Protein AF-A0A834T873-F1 (afdb_monomer)

Secondary structure (DSSP, 8-state):
-EESS-TTS---TTHHHHHHHHHHTT---EEEETTTTT--S--S-SEEEE-HHHHT-----SSPPP--PEEE-TTTGGGS-----TTS-BS---TTS---S-EEEE-HHHHHHH---HHHHHHHHHHTT----EES-SSTTEEEE---TTS-HHHHHHHHHHHHHHHHHHHHHHTTSS-SSSSHHHH----HHHHTSS---SSS-HHHHH-SSGGGGT--PPPSS----HHHHHHT---S--HHHHHHHHHHTT-

Sequence (255 aa):
MVTYPSTHGVYEEGVDEICKIIHENGGQVYMDGANMNAHVGWIGADVCHLNLHKTFCIPHGGGDPGMGPIGVKKHLAPFLPSQPVKHYPILFRGVNGTVAHEFIVDLRGFKNTAGIEPEDVAKRLMDYGFHGPTMSWPVPGTLMIEPTESETKAELDRFCDALISIREEIAEIESGKADIHNNVLKGAPHPPSVLMGDAWTKPYSREYAAFPASWLRTAKFWLSTGRVDNVYGDRNLSTLLPTSQVVEELAAATA

Structure (mmCIF, N/CA/C/O backbone):
data_AF-A0A834T873-F1
#
_entry.id   AF-A0A834T873-F1
#
loop_
_atom_site.group_PDB
_atom_site.id
_atom_site.type_symbol
_atom_site.label_atom_id
_atom_site.label_alt_id
_atom_site.label_comp_id
_atom_site.label_asym_id
_atom_site.label_entity_id
_atom_site.label_seq_id
_atom_site.pdbx_PDB_ins_code
_atom_site.Cartn_x
_atom_site.Cartn_y
_atom_site.Cartn_z
_atom_site.occupancy
_atom_site.B_iso_or_equiv
_atom_site.auth_seq_id
_atom_site.auth_comp_id
_atom_site.auth_asym_id
_atom_site.auth_atom_id
_atom_site.pdbx_PDB_model_num
ATOM 1 N N . MET A 1 1 ? -22.620 14.462 14.272 1.00 86.06 1 MET A N 1
ATOM 2 C CA . MET A 1 1 ? -21.159 14.488 14.493 1.00 86.06 1 MET A CA 1
ATOM 3 C C . MET A 1 1 ? -20.853 15.653 15.410 1.00 86.06 1 MET A C 1
ATOM 5 O O . MET A 1 1 ? -21.514 16.676 15.277 1.00 86.06 1 MET A O 1
ATOM 9 N N . VAL A 1 2 ? -19.909 15.493 16.331 1.00 88.94 2 VAL A N 1
ATOM 10 C CA . VAL A 1 2 ? -19.462 16.542 17.258 1.00 88.94 2 VAL A CA 1
ATOM 11 C C . VAL A 1 2 ? -17.938 16.522 17.342 1.00 88.94 2 VAL A 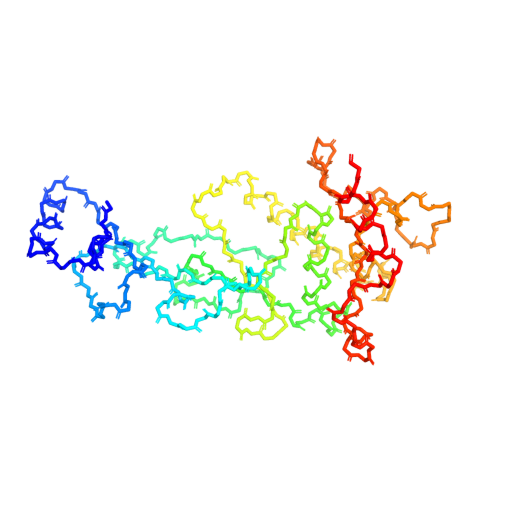C 1
ATOM 13 O O . VAL A 1 2 ? -17.341 15.456 17.246 1.00 88.94 2 VAL A O 1
ATOM 16 N N . THR A 1 3 ? -17.310 17.675 17.535 1.00 79.75 3 THR A N 1
ATOM 17 C CA . THR A 1 3 ? -15.892 17.779 17.909 1.00 79.75 3 THR A CA 1
ATOM 18 C C . THR A 1 3 ? -15.850 18.264 19.351 1.00 79.75 3 THR A C 1
ATOM 20 O O . THR A 1 3 ? -16.535 19.237 19.672 1.00 79.75 3 THR A O 1
ATOM 23 N N . TYR A 1 4 ? -15.102 17.588 20.225 1.00 78.38 4 TYR A N 1
ATOM 24 C CA . TYR A 1 4 ? -15.037 17.957 21.639 1.00 78.38 4 TYR A CA 1
ATOM 25 C C . TYR A 1 4 ? -13.602 17.900 22.195 1.00 78.38 4 TYR A C 1
ATOM 27 O O . TYR A 1 4 ? -12.953 16.862 22.058 1.00 78.38 4 TYR A O 1
ATOM 35 N N . PRO A 1 5 ? -13.101 18.977 22.839 1.00 73.38 5 PRO A N 1
ATOM 36 C CA . PRO A 1 5 ? -13.684 20.325 22.871 1.00 73.38 5 PRO A CA 1
ATOM 37 C C . PRO A 1 5 ? -13.920 20.875 21.458 1.00 73.38 5 PRO A C 1
ATOM 39 O O . PRO A 1 5 ? -13.338 20.380 20.486 1.00 73.38 5 PRO A O 1
ATOM 42 N N . SER A 1 6 ? -14.819 21.855 21.341 1.00 70.62 6 SER A N 1
ATOM 43 C CA . SER A 1 6 ? -15.272 22.353 20.042 1.00 70.62 6 SER A CA 1
ATOM 44 C C . SER A 1 6 ? -14.116 22.930 19.229 1.00 70.62 6 SER A C 1
ATOM 46 O O . SER A 1 6 ? -13.031 23.214 19.740 1.00 70.62 6 SER A O 1
ATOM 48 N N . THR A 1 7 ? -14.331 23.137 17.934 1.00 59.19 7 THR A N 1
ATOM 49 C CA . THR A 1 7 ? -13.328 23.755 17.054 1.00 59.19 7 THR A CA 1
ATOM 50 C C . THR A 1 7 ? -12.977 25.192 17.464 1.00 59.19 7 THR A C 1
ATOM 52 O O . THR A 1 7 ? -11.947 25.704 17.036 1.00 59.19 7 THR A O 1
ATOM 55 N N . H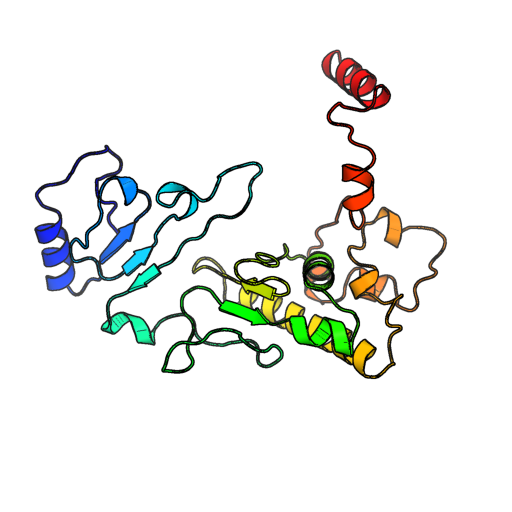IS A 1 8 ? -13.782 25.827 18.327 1.00 55.59 8 HIS A N 1
ATOM 56 C CA . HIS A 1 8 ? -13.469 27.107 18.972 1.00 55.59 8 HIS A CA 1
ATOM 57 C C . HIS A 1 8 ? -12.483 26.980 20.150 1.00 55.59 8 HIS A C 1
ATOM 59 O O . HIS A 1 8 ? -12.090 27.992 20.723 1.00 55.59 8 HIS A O 1
ATOM 65 N N . GLY A 1 9 ? -12.089 25.759 20.529 1.00 48.34 9 GLY A N 1
ATOM 66 C CA . GLY A 1 9 ? -11.209 25.498 21.668 1.00 48.34 9 GLY A CA 1
ATOM 67 C C . GLY A 1 9 ? -11.910 25.594 23.025 1.00 48.34 9 GLY A C 1
ATOM 68 O O . GLY A 1 9 ? -11.246 25.854 24.027 1.00 48.34 9 GLY A O 1
ATOM 69 N N . VAL A 1 10 ? -13.235 25.406 23.070 1.00 54.78 10 VAL A N 1
ATOM 70 C CA . VAL A 1 10 ? -14.055 25.553 24.285 1.00 54.78 10 VAL A CA 1
ATOM 71 C C . VAL A 1 10 ? -14.712 24.220 24.658 1.00 54.78 10 VAL A C 1
ATOM 73 O O . VAL A 1 10 ? -15.126 23.447 23.791 1.00 54.78 10 VAL A O 1
ATOM 76 N N . TYR A 1 11 ? -14.808 23.943 25.960 1.00 72.69 11 TYR A N 1
ATOM 77 C CA . TYR A 1 11 ? -15.614 22.844 26.488 1.00 72.69 11 TYR A CA 1
ATOM 78 C C . TYR A 1 11 ? -17.080 23.261 26.534 1.00 72.69 11 TYR A C 1
ATOM 80 O O . TYR A 1 11 ? -17.476 24.056 27.380 1.00 72.69 11 TYR A O 1
ATOM 88 N N . GLU A 1 12 ? -17.886 22.718 25.628 1.00 76.69 12 GLU A N 1
ATOM 89 C CA . GLU A 1 12 ? -19.336 22.913 25.656 1.00 76.69 12 GLU A CA 1
ATOM 90 C C . GLU A 1 12 ? -19.931 22.183 26.878 1.00 76.69 12 GLU A C 1
ATOM 92 O O . GLU A 1 12 ? -19.787 20.964 27.005 1.00 76.69 12 GLU A O 1
ATOM 97 N N . GLU A 1 13 ? -20.601 22.907 27.779 1.00 76.44 13 GLU A N 1
ATOM 98 C CA . GLU A 1 13 ? -21.164 22.342 29.022 1.00 76.44 13 GLU A CA 1
ATOM 99 C C . GLU A 1 13 ? -22.327 21.361 28.764 1.00 76.44 13 GLU A C 1
ATOM 101 O O . GLU A 1 13 ? -22.582 20.471 29.569 1.00 76.44 13 GLU A O 1
ATOM 106 N N . GLY A 1 14 ? -23.009 21.484 27.619 1.00 84.69 14 GLY A N 1
ATOM 107 C CA . GLY A 1 14 ? -24.184 20.680 27.257 1.00 84.69 14 GLY A CA 1
ATOM 108 C C . GLY A 1 14 ? -23.897 19.432 26.416 1.00 84.69 14 GLY A C 1
ATOM 109 O O . GLY A 1 14 ? -24.828 18.861 25.849 1.00 84.69 14 GLY A O 1
ATOM 110 N N . VAL A 1 15 ? -22.636 19.009 26.265 1.00 85.25 15 VAL A N 1
ATOM 111 C CA . VAL A 1 15 ? -22.288 17.940 25.310 1.00 85.25 15 VAL A CA 1
ATOM 112 C C . VAL A 1 15 ? -22.944 16.591 25.637 1.00 85.25 15 VAL A C 1
ATOM 114 O O . VAL A 1 15 ? -23.393 15.891 24.729 1.00 85.25 15 VAL A O 1
ATOM 117 N N . ASP A 1 16 ? -23.098 16.262 26.921 1.00 86.81 16 ASP A N 1
ATOM 118 C CA . ASP A 1 16 ? -23.775 15.036 27.357 1.00 86.81 16 ASP A CA 1
ATOM 119 C C . ASP A 1 16 ? -25.282 15.075 27.058 1.00 86.81 16 ASP A C 1
ATOM 121 O O . ASP A 1 16 ? -25.871 14.066 26.662 1.00 86.81 16 ASP A O 1
ATOM 125 N N . GLU A 1 17 ? -25.910 16.248 27.199 1.00 92.12 17 GLU A N 1
ATOM 126 C CA . GLU A 1 17 ? -27.319 16.458 26.854 1.00 92.12 17 GLU A CA 1
ATOM 127 C C . GLU A 1 17 ? -27.533 16.343 25.342 1.00 92.12 17 GLU A C 1
ATOM 129 O O . GLU A 1 17 ? -28.477 15.685 24.907 1.00 92.12 17 GLU A O 1
ATOM 134 N N . ILE A 1 18 ? -26.612 16.879 24.535 1.00 90.75 18 ILE A N 1
ATOM 135 C CA . ILE A 1 18 ? -26.620 16.708 23.076 1.00 90.75 18 ILE A CA 1
ATOM 136 C C . ILE A 1 18 ? -26.547 15.221 22.718 1.00 90.75 18 ILE A C 1
ATOM 138 O O . ILE A 1 18 ? -27.373 14.739 21.941 1.00 90.75 18 ILE A O 1
ATOM 142 N N . CYS A 1 19 ? -25.603 14.473 23.300 1.00 92.56 19 CYS A N 1
ATOM 143 C CA . CYS A 1 19 ? -25.487 13.032 23.071 1.00 92.56 19 CYS A CA 1
ATOM 144 C C . CYS A 1 19 ? -26.787 12.300 23.430 1.00 92.56 19 CYS A C 1
ATOM 146 O O . CYS A 1 19 ? -27.294 11.506 22.635 1.00 92.56 19 CYS A O 1
ATOM 148 N N . LYS A 1 20 ? -27.365 12.627 24.590 1.00 93.31 20 LYS A N 1
ATOM 149 C CA . LYS A 1 20 ? -28.618 12.044 25.072 1.00 93.31 20 LYS A CA 1
ATOM 150 C C . LYS A 1 20 ? -29.798 12.340 24.142 1.00 93.31 20 LYS A C 1
ATOM 152 O O . LYS A 1 20 ? -30.504 11.405 23.778 1.00 93.31 20 LYS A O 1
ATOM 157 N N . ILE A 1 21 ? -29.989 13.590 23.716 1.00 95.62 21 ILE A N 1
ATOM 158 C CA . ILE A 1 21 ? -31.064 13.982 22.786 1.00 95.62 21 ILE A CA 1
ATOM 159 C C . ILE A 1 21 ? -30.953 13.188 21.481 1.00 95.62 21 ILE A C 1
ATOM 161 O O . ILE A 1 21 ? -31.956 12.690 20.967 1.00 95.62 21 ILE A O 1
ATOM 165 N N . ILE A 1 22 ? -29.738 13.032 20.948 1.00 93.50 22 ILE A N 1
ATOM 166 C CA . ILE A 1 22 ? -29.509 12.251 19.728 1.00 93.50 22 ILE A CA 1
ATOM 167 C C . ILE A 1 22 ? -29.893 10.782 19.940 1.00 93.50 22 ILE A C 1
ATOM 169 O O . ILE A 1 22 ? -30.593 10.214 19.101 1.00 93.50 22 ILE A O 1
ATOM 173 N N . HIS A 1 23 ? -29.497 10.176 21.062 1.00 94.19 23 HIS A N 1
ATOM 174 C CA . HIS A 1 23 ? -29.853 8.791 21.388 1.00 94.19 23 HIS A CA 1
ATOM 175 C C . HIS A 1 23 ? -31.357 8.592 21.600 1.00 94.19 23 HIS A C 1
ATOM 177 O O . HIS A 1 23 ? -31.910 7.613 21.102 1.00 94.19 23 HIS A O 1
ATOM 183 N N . GLU A 1 24 ? -32.036 9.520 22.279 1.00 94.56 24 GLU A N 1
ATOM 184 C CA . GLU A 1 24 ? -33.492 9.481 22.504 1.00 94.56 24 GLU A CA 1
ATOM 185 C C . GLU A 1 24 ? -34.292 9.548 21.196 1.00 94.56 24 GLU A C 1
ATOM 187 O O . GLU A 1 24 ? -35.393 9.008 21.112 1.00 94.56 24 GLU A O 1
ATOM 192 N N . ASN A 1 25 ? -33.710 10.139 20.152 1.00 94.44 25 ASN A N 1
ATOM 193 C CA . ASN A 1 25 ? -34.285 10.200 18.809 1.00 94.44 25 ASN A CA 1
ATOM 194 C C . ASN A 1 25 ? -33.758 9.090 17.875 1.00 94.44 25 ASN A C 1
ATOM 196 O O . ASN A 1 25 ? -33.929 9.166 16.659 1.00 94.44 25 ASN A O 1
ATOM 200 N N . GLY A 1 26 ? -33.119 8.050 18.425 1.00 89.00 26 GLY A N 1
ATOM 201 C CA . GLY A 1 26 ? -32.651 6.876 17.680 1.00 89.00 26 GLY A CA 1
ATOM 202 C C . GLY A 1 26 ? -31.372 7.092 16.863 1.00 89.00 26 GLY A C 1
ATOM 203 O O . GLY A 1 26 ? -31.011 6.236 16.055 1.00 89.00 26 GLY A O 1
ATOM 204 N N . GLY A 1 27 ? -30.683 8.218 17.052 1.00 88.88 27 GLY A N 1
ATOM 205 C CA . GLY A 1 27 ? -29.422 8.526 16.388 1.00 88.88 27 GLY A CA 1
ATOM 206 C C . GLY A 1 27 ? -28.205 7.858 17.035 1.00 88.88 27 GLY A C 1
ATOM 207 O O . GLY A 1 27 ? -28.269 7.270 18.114 1.00 88.88 27 GLY A O 1
ATOM 208 N N . GLN A 1 28 ? -27.065 7.969 16.355 1.00 88.38 28 GLN A N 1
ATOM 209 C CA . GLN A 1 28 ? -25.741 7.602 16.862 1.00 88.38 28 GLN A CA 1
ATOM 210 C C . GLN A 1 28 ? -24.846 8.839 16.878 1.00 88.38 28 GLN A C 1
ATOM 212 O O . GLN A 1 28 ? -24.981 9.731 16.036 1.00 88.38 28 GLN A O 1
ATOM 217 N N . VAL A 1 29 ? -23.912 8.887 17.819 1.00 91.25 29 VAL A N 1
ATOM 218 C CA . VAL A 1 29 ? -23.015 10.025 18.004 1.00 91.25 29 VAL A CA 1
ATOM 219 C C . VAL A 1 29 ? -21.610 9.655 17.548 1.00 91.25 29 VAL A C 1
ATOM 221 O O . VAL A 1 29 ? -20.932 8.837 18.164 1.00 91.25 29 VAL A O 1
ATOM 224 N N . TYR A 1 30 ? -21.156 10.304 16.481 1.00 87.75 30 TYR A N 1
ATOM 225 C CA . TYR A 1 30 ? -19.756 10.286 16.067 1.00 87.75 30 TYR A CA 1
ATOM 226 C C . TYR A 1 30 ? -19.022 11.489 16.662 1.00 87.75 30 TYR A C 1
ATOM 228 O O . TYR A 1 30 ? -19.471 12.625 16.465 1.00 87.75 30 TYR A O 1
ATOM 236 N N . MET A 1 31 ? -17.899 11.233 17.334 1.00 88.50 31 MET A N 1
ATOM 237 C CA . MET A 1 31 ? -16.976 12.248 17.834 1.00 88.50 31 MET A CA 1
ATOM 238 C C . MET A 1 31 ? -15.722 12.334 16.958 1.00 88.50 31 MET A C 1
ATOM 240 O O . MET A 1 31 ? -15.052 11.340 16.694 1.00 88.50 31 MET A O 1
ATOM 244 N N . ASP A 1 32 ? -15.389 13.542 16.530 1.00 85.69 32 ASP A N 1
ATOM 245 C CA . ASP A 1 32 ? -14.081 13.862 15.975 1.00 85.69 32 ASP A CA 1
ATOM 246 C C . ASP A 1 32 ? -13.070 13.999 17.125 1.00 85.69 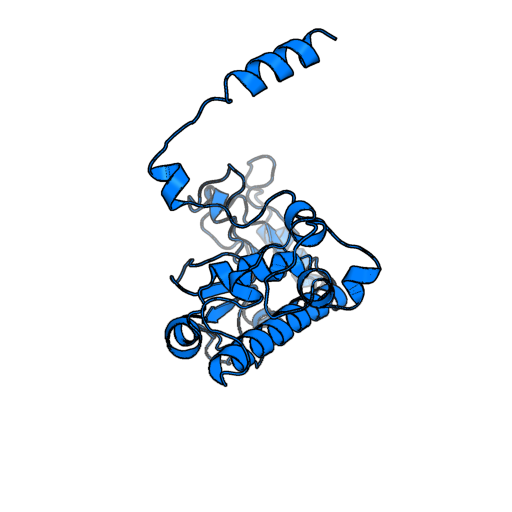32 ASP A C 1
ATOM 248 O O . ASP A 1 32 ? -13.174 14.914 17.948 1.00 85.69 32 ASP A O 1
ATOM 252 N N . GLY A 1 33 ? -12.113 13.070 17.196 1.00 83.50 33 GLY A N 1
ATOM 253 C CA . GLY A 1 33 ? -11.075 13.040 18.224 1.00 83.50 33 GLY A CA 1
ATOM 254 C C . GLY A 1 33 ? -9.776 13.743 17.831 1.00 83.50 33 GLY A C 1
ATOM 255 O O . GLY A 1 33 ? -8.740 13.507 18.460 1.00 83.50 33 GLY A O 1
ATOM 256 N N . ALA A 1 34 ? -9.787 14.633 16.836 1.00 79.31 34 ALA A N 1
ATOM 257 C CA . ALA A 1 34 ? -8.624 15.454 16.503 1.00 79.31 34 ALA A CA 1
ATOM 258 C C . ALA A 1 34 ? -8.157 16.340 17.673 1.00 79.31 34 ALA A C 1
ATOM 260 O O . ALA A 1 34 ? -6.961 16.612 17.787 1.00 79.31 34 ALA A O 1
ATOM 261 N N . ASN A 1 35 ? -9.079 16.729 18.564 1.00 76.31 35 ASN A N 1
ATOM 262 C CA . ASN A 1 35 ? -8.824 17.575 19.736 1.00 76.31 35 ASN A CA 1
ATOM 263 C C . ASN A 1 35 ? -8.554 16.788 21.033 1.00 76.31 35 ASN A C 1
ATOM 265 O O . ASN A 1 35 ? -8.521 17.372 22.117 1.00 76.31 35 ASN A O 1
ATOM 269 N N . MET A 1 36 ? -8.318 15.476 20.947 1.00 77.56 36 MET A N 1
ATOM 270 C CA . MET A 1 36 ? -8.126 14.609 22.121 1.00 77.56 36 MET A CA 1
ATOM 271 C C . MET A 1 36 ? -6.904 14.965 22.977 1.00 77.56 36 MET A C 1
ATOM 273 O O . MET A 1 36 ? -6.820 14.544 24.125 1.00 77.56 36 MET A O 1
ATOM 277 N N . ASN A 1 37 ? -5.982 15.797 22.486 1.00 66.25 37 ASN A N 1
ATOM 278 C CA . ASN A 1 37 ? -4.895 16.316 23.317 1.00 66.25 37 ASN A CA 1
ATOM 279 C C . ASN A 1 37 ? -5.391 17.215 24.460 1.00 66.25 37 ASN A C 1
ATOM 281 O O . ASN A 1 37 ? -4.737 17.328 25.492 1.00 66.25 37 ASN A O 1
ATOM 285 N N . ALA A 1 38 ? -6.552 17.849 24.288 1.00 61.53 38 ALA A N 1
ATOM 286 C CA . ALA A 1 38 ? -7.195 18.611 25.348 1.00 61.53 38 ALA A CA 1
ATOM 287 C C . ALA A 1 38 ? -8.046 17.715 26.266 1.00 61.53 38 ALA A C 1
ATOM 289 O O . ALA A 1 38 ? -8.263 18.064 27.419 1.00 61.53 38 ALA A O 1
ATOM 290 N N . HIS A 1 39 ? -8.499 16.550 25.798 1.00 65.00 39 HIS A N 1
ATOM 291 C CA . HIS A 1 39 ? -9.504 15.745 26.484 1.00 65.00 39 HIS A CA 1
ATOM 292 C C . HIS A 1 39 ? -9.170 14.250 26.434 1.00 65.00 39 HIS A C 1
ATOM 294 O O . HIS A 1 39 ? -9.276 13.613 25.392 1.00 65.00 39 HIS A O 1
ATOM 300 N N . VAL A 1 40 ? -8.826 13.664 27.583 1.00 55.59 40 VAL A N 1
ATOM 301 C CA . VAL A 1 40 ? -8.631 12.212 27.726 1.00 55.59 40 VAL A CA 1
ATOM 302 C C . VAL A 1 40 ? -9.848 11.638 28.454 1.00 55.59 40 VAL A C 1
ATOM 304 O O . VAL A 1 40 ? -9.843 11.480 29.672 1.00 55.59 40 VAL A O 1
ATOM 307 N N . GLY A 1 41 ? -10.931 11.391 27.715 1.00 57.69 41 GLY A N 1
ATOM 308 C CA . GLY A 1 41 ? -12.214 10.956 28.273 1.00 57.69 41 GLY A CA 1
ATOM 309 C C . GLY A 1 41 ? -13.266 10.679 27.197 1.00 57.69 41 GLY A C 1
ATOM 310 O O . GLY A 1 41 ? -13.076 11.023 26.034 1.00 57.69 41 GLY A O 1
ATOM 311 N N . TRP A 1 42 ? -14.359 10.008 27.571 1.00 65.06 42 TRP A N 1
ATOM 312 C CA . TRP A 1 42 ? -15.425 9.599 26.650 1.00 65.06 42 TRP A CA 1
ATOM 313 C C . TRP A 1 42 ? -16.743 10.300 27.013 1.00 65.06 42 TRP A C 1
ATOM 315 O O . TRP A 1 42 ? -17.327 10.003 28.051 1.00 65.06 42 TRP A O 1
ATOM 325 N N . ILE A 1 43 ? -17.231 11.194 26.150 1.00 73.50 43 ILE A N 1
ATOM 326 C CA . ILE A 1 43 ? -18.418 12.057 26.373 1.00 73.50 43 ILE A CA 1
ATOM 327 C C . ILE A 1 43 ? -19.734 11.443 25.860 1.00 73.50 43 ILE A C 1
ATOM 329 O O . ILE A 1 43 ? -20.549 12.082 25.201 1.00 73.50 43 ILE A O 1
ATOM 333 N N . GLY A 1 44 ? -19.907 10.133 26.037 1.00 78.62 44 GLY A N 1
ATOM 334 C CA . GLY A 1 44 ? -21.114 9.434 25.578 1.00 78.62 44 GLY A CA 1
ATOM 335 C C . GLY A 1 44 ? -21.187 9.118 24.074 1.00 78.62 44 GLY A C 1
ATOM 336 O O . GLY A 1 44 ? -22.123 8.424 23.676 1.00 78.62 44 GLY A O 1
ATOM 337 N N . ALA A 1 45 ? -20.192 9.506 23.265 1.00 85.88 45 ALA A N 1
ATOM 338 C CA . ALA A 1 45 ? -20.096 9.161 21.839 1.00 85.88 45 ALA A CA 1
ATOM 339 C C . ALA A 1 45 ? -20.184 7.641 21.576 1.00 85.88 45 ALA A C 1
ATOM 341 O O . ALA A 1 45 ? -19.846 6.829 22.434 1.00 85.88 45 ALA A O 1
ATOM 342 N N . ASP A 1 46 ? -20.634 7.221 20.399 1.00 86.25 46 ASP A N 1
ATOM 343 C CA . ASP A 1 46 ? -20.708 5.803 20.016 1.00 86.25 46 ASP A CA 1
ATOM 344 C C . ASP A 1 46 ? -19.500 5.361 19.191 1.00 86.25 46 ASP A C 1
ATOM 346 O O . ASP A 1 46 ? -19.096 4.201 19.265 1.00 86.25 46 ASP A O 1
ATOM 350 N N . VAL A 1 47 ? -18.899 6.293 18.453 1.00 85.44 47 VAL A N 1
ATOM 351 C CA . VAL A 1 47 ? -17.683 6.097 17.662 1.00 85.44 47 VAL A CA 1
ATOM 352 C C . VAL A 1 47 ? -16.820 7.356 17.713 1.00 85.44 47 VAL A C 1
ATOM 354 O O . VAL A 1 47 ? -17.347 8.467 17.681 1.00 85.44 47 VAL A O 1
ATOM 357 N N . CYS A 1 48 ? -15.503 7.191 17.805 1.00 86.94 48 CYS A N 1
ATOM 358 C CA . CYS A 1 48 ? -14.538 8.286 17.764 1.00 86.94 48 CYS A CA 1
ATOM 359 C C . CYS A 1 48 ? -13.287 7.863 17.006 1.00 86.94 48 CYS A C 1
ATOM 361 O O . CYS A 1 48 ? -12.706 6.844 17.370 1.00 86.94 48 CYS A O 1
ATOM 363 N N . HIS A 1 49 ? -12.844 8.647 16.022 1.00 82.62 49 HIS A N 1
ATOM 364 C CA . HIS A 1 49 ? -11.498 8.497 15.457 1.00 82.62 49 HIS A CA 1
ATOM 365 C C . HIS A 1 49 ? -10.481 9.299 16.278 1.00 82.62 49 HIS A C 1
ATOM 367 O O . HIS A 1 49 ? -10.846 10.302 16.884 1.00 82.62 49 HIS A O 1
ATOM 373 N N . LEU A 1 50 ? -9.217 8.883 16.306 1.00 79.88 50 LEU A N 1
ATOM 374 C CA . LEU A 1 50 ? -8.125 9.608 16.960 1.00 79.88 50 LEU A CA 1
ATOM 375 C C . LEU A 1 50 ? -7.074 10.004 15.928 1.00 79.88 50 LEU A C 1
ATOM 377 O O . LEU A 1 50 ? -6.645 9.163 15.151 1.00 79.88 50 LEU A O 1
ATOM 381 N N . ASN A 1 51 ? -6.565 11.234 15.965 1.00 75.38 51 ASN A N 1
ATOM 382 C CA . ASN A 1 51 ? -5.411 11.608 15.144 1.00 75.38 51 ASN A CA 1
ATOM 383 C C . ASN A 1 51 ? -4.123 11.337 15.917 1.00 75.38 51 ASN A C 1
ATOM 385 O O . ASN A 1 51 ? -3.676 12.189 16.693 1.00 75.38 51 ASN A O 1
ATOM 389 N N . LEU A 1 52 ? -3.485 10.187 15.691 1.00 68.88 52 LEU A N 1
ATOM 390 C CA . LEU A 1 52 ? -2.227 9.889 16.387 1.00 68.88 52 LEU A CA 1
ATOM 391 C C . LEU A 1 52 ? -1.091 10.825 15.965 1.00 68.88 52 LEU A C 1
ATOM 393 O O . LEU A 1 52 ? -0.229 11.149 16.772 1.00 68.88 52 LEU A O 1
ATOM 397 N N . HIS A 1 53 ? -1.138 11.333 14.736 1.00 64.62 53 HIS A N 1
ATOM 398 C CA . HIS A 1 53 ? -0.210 12.353 14.248 1.00 64.62 53 HIS A CA 1
ATOM 399 C C . HIS A 1 53 ? -0.418 13.728 14.865 1.00 64.62 53 HIS A C 1
ATOM 401 O O . HIS A 1 53 ? 0.501 14.527 14.868 1.00 64.62 53 HIS A O 1
ATOM 407 N N . LYS A 1 54 ? -1.564 13.991 15.497 1.00 62.34 54 LYS A N 1
ATOM 408 C CA . LYS A 1 54 ? -1.792 15.240 16.235 1.00 62.34 54 LYS A CA 1
ATOM 409 C C . LYS A 1 54 ? -1.573 15.043 17.727 1.00 62.34 54 LYS A C 1
ATOM 411 O O . LYS A 1 54 ? -0.639 15.583 18.307 1.00 62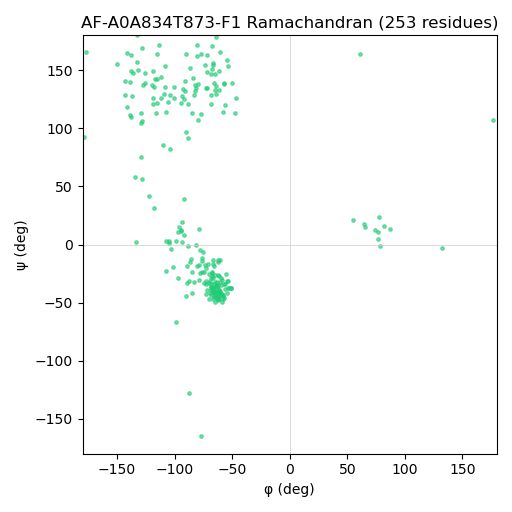.34 54 LYS A O 1
ATOM 416 N N . THR A 1 55 ? -2.441 14.245 18.338 1.00 66.44 55 THR A N 1
ATOM 417 C CA . THR A 1 55 ? -2.524 14.098 19.795 1.00 66.44 55 THR A CA 1
ATOM 418 C C . THR A 1 55 ? -1.434 13.186 20.349 1.00 66.44 55 THR A C 1
ATOM 420 O O . THR A 1 55 ? -0.976 13.377 21.468 1.00 66.44 55 THR A O 1
ATOM 423 N N . PHE A 1 56 ? -0.997 12.199 19.568 1.00 68.25 56 PHE A N 1
ATOM 424 C CA . PHE A 1 56 ? -0.127 11.125 20.051 1.00 68.25 56 PHE A CA 1
ATOM 425 C C . PHE A 1 56 ? 1.236 11.111 19.347 1.00 68.25 56 PHE A C 1
ATOM 427 O O . PHE A 1 56 ? 1.868 10.067 19.203 1.00 68.25 56 PHE A O 1
ATOM 434 N N . CYS A 1 57 ? 1.700 12.305 18.967 1.00 53.03 57 CYS A N 1
ATOM 435 C CA . CYS A 1 57 ? 3.088 12.606 18.618 1.00 53.03 57 CYS A CA 1
ATOM 436 C C . CYS A 1 57 ? 3.658 11.928 17.358 1.00 53.03 57 CYS A C 1
ATOM 438 O O . CYS A 1 57 ? 4.877 11.965 17.176 1.00 53.03 57 CYS A O 1
ATOM 440 N N . ILE A 1 58 ? 2.837 11.353 16.467 1.00 55.56 58 ILE A N 1
ATOM 441 C CA . ILE A 1 58 ? 3.343 10.947 15.141 1.00 55.56 58 ILE A CA 1
ATOM 442 C C . ILE A 1 58 ? 3.679 12.230 14.329 1.00 55.56 58 ILE A C 1
ATOM 444 O O . ILE A 1 58 ? 2.870 13.151 14.286 1.00 55.56 58 ILE A O 1
ATOM 448 N N . PRO A 1 59 ? 4.879 12.373 13.736 1.00 54.47 59 PRO A N 1
ATOM 449 C CA . PRO A 1 59 ? 5.285 13.593 13.019 1.00 54.47 59 PRO A CA 1
ATOM 450 C C . PRO A 1 59 ? 4.472 13.846 11.725 1.00 54.47 59 PRO A C 1
ATOM 452 O O . PRO A 1 59 ? 3.957 12.908 11.136 1.00 54.47 59 PRO A O 1
ATOM 455 N N . HIS A 1 60 ? 4.368 15.112 11.274 1.00 55.50 60 HIS A N 1
ATOM 456 C CA . HIS A 1 60 ? 3.329 15.570 10.319 1.00 55.50 60 HIS A CA 1
ATOM 457 C C . HIS A 1 60 ? 3.695 15.762 8.826 1.00 55.50 60 HIS A C 1
ATOM 459 O O . HIS A 1 60 ? 2.779 15.934 8.028 1.00 55.50 60 HIS A O 1
ATOM 465 N N . GLY A 1 61 ? 4.954 15.900 8.399 1.00 45.03 61 GLY A N 1
ATOM 466 C CA . GLY A 1 61 ? 5.178 16.614 7.127 1.00 45.03 61 GLY A CA 1
ATOM 467 C C . GLY A 1 61 ? 6.629 16.725 6.669 1.00 45.03 61 GLY A C 1
ATOM 468 O O . GLY A 1 61 ? 7.305 17.668 7.045 1.00 45.03 61 GLY A O 1
ATOM 469 N N . GLY A 1 62 ? 7.156 15.820 5.851 1.00 45.62 62 GLY A N 1
ATOM 470 C CA . GLY A 1 62 ? 7.027 15.966 4.392 1.00 45.62 62 GLY A CA 1
ATOM 471 C C . GLY A 1 62 ? 5.821 15.291 3.732 1.00 45.62 62 GLY A C 1
ATOM 472 O O . GLY A 1 62 ? 5.752 15.269 2.511 1.00 45.62 62 GLY A O 1
ATOM 473 N N . GLY A 1 63 ? 4.892 14.761 4.531 1.00 50.47 63 GLY A N 1
ATOM 474 C CA . GLY A 1 63 ? 3.593 14.199 4.136 1.00 50.47 63 GLY A CA 1
ATOM 475 C C . GLY A 1 63 ? 3.302 12.827 4.759 1.00 50.47 63 GLY A C 1
ATOM 476 O O . GLY A 1 63 ? 2.236 12.269 4.527 1.00 50.47 63 GLY A O 1
ATOM 477 N N . ASP A 1 64 ? 4.264 12.298 5.520 1.00 50.22 64 ASP A N 1
ATOM 478 C CA . ASP A 1 64 ? 4.322 10.941 6.082 1.00 50.22 64 ASP A CA 1
ATOM 479 C C . ASP A 1 64 ? 3.424 10.713 7.325 1.00 50.22 64 ASP A C 1
ATOM 481 O O . ASP A 1 64 ? 2.910 11.669 7.908 1.00 50.22 64 ASP A O 1
ATOM 485 N N . PRO A 1 65 ? 3.164 9.445 7.711 1.00 54.25 65 PRO A N 1
ATOM 486 C CA . PRO A 1 65 ? 1.810 8.897 7.733 1.00 54.25 65 PRO A CA 1
ATOM 487 C C . PRO A 1 65 ? 1.001 9.277 8.973 1.00 54.25 65 PRO A C 1
ATOM 489 O O . PRO A 1 65 ? 1.441 9.139 10.115 1.00 54.25 65 PRO A O 1
ATOM 492 N N . GLY A 1 66 ? -0.249 9.674 8.740 1.00 56.25 66 GLY A N 1
ATOM 493 C CA . GLY A 1 66 ? -1.244 9.816 9.791 1.00 56.25 66 GLY A CA 1
ATOM 494 C C . GLY A 1 66 ? -1.898 8.479 10.135 1.00 56.25 66 GLY A C 1
ATOM 495 O O . GLY A 1 66 ? -2.254 7.725 9.244 1.00 56.25 66 GLY A O 1
ATOM 496 N N . MET A 1 67 ? -2.089 8.212 11.428 1.00 55.56 67 MET A N 1
ATOM 497 C CA . MET A 1 67 ? -2.913 7.099 11.920 1.00 55.56 67 MET A CA 1
ATOM 498 C C . MET A 1 67 ? -4.211 7.628 12.535 1.00 55.56 67 MET A C 1
ATOM 500 O O . MET A 1 67 ? -4.161 8.606 13.297 1.00 55.56 67 MET A O 1
ATOM 504 N N . GLY A 1 68 ? -5.333 6.983 12.202 1.00 70.38 68 GLY A N 1
ATOM 505 C CA . GLY A 1 68 ? -6.698 7.434 12.487 1.00 70.38 68 GLY A CA 1
ATOM 506 C C . GLY A 1 68 ? -7.578 6.482 13.316 1.00 70.38 68 GLY A C 1
ATOM 507 O O . GLY A 1 68 ? -8.748 6.333 12.958 1.00 70.38 68 GLY A O 1
ATOM 508 N N . PRO A 1 69 ? -7.107 5.809 14.390 1.00 72.81 69 PRO A N 1
ATOM 509 C CA . PRO A 1 69 ? -7.849 4.698 14.956 1.00 72.81 69 PRO A CA 1
ATOM 510 C C . PRO A 1 69 ? -9.224 5.068 15.481 1.00 72.81 69 PRO A C 1
ATOM 512 O O . PRO A 1 69 ? -9.369 6.017 16.250 1.00 72.81 69 PRO A O 1
ATOM 515 N N . ILE A 1 70 ? -10.221 4.260 15.104 1.00 77.12 70 ILE A N 1
ATOM 516 C CA . ILE A 1 70 ? -11.585 4.385 15.612 1.00 77.12 70 ILE A CA 1
ATOM 517 C C . ILE A 1 70 ? -11.821 3.505 16.844 1.00 77.12 70 ILE A C 1
ATOM 519 O O . ILE A 1 70 ? -11.641 2.287 16.815 1.00 77.12 70 ILE A O 1
ATOM 523 N N . GLY A 1 71 ? -12.273 4.119 17.932 1.00 80.12 71 GLY A N 1
ATOM 524 C CA . GLY A 1 71 ? -12.919 3.428 19.041 1.00 80.12 71 GLY A CA 1
ATOM 525 C C . GLY A 1 71 ? -14.424 3.388 18.799 1.00 80.12 71 GLY A C 1
ATOM 526 O O . GLY A 1 71 ? -15.015 4.417 18.482 1.00 80.12 71 GLY A O 1
ATOM 527 N N . VAL A 1 72 ? -15.052 2.222 18.951 1.00 81.00 72 VAL A N 1
ATOM 528 C CA . VAL A 1 72 ? -16.507 2.054 18.811 1.00 81.00 72 VAL A CA 1
ATOM 529 C C . VAL A 1 72 ? -17.106 1.399 20.052 1.00 81.00 72 VAL A C 1
ATOM 531 O O . VAL A 1 72 ? -16.479 0.541 20.680 1.00 81.00 72 VAL A O 1
ATOM 534 N N . LYS A 1 73 ? -18.346 1.751 20.402 1.00 85.12 73 LYS A N 1
ATOM 535 C CA . LYS A 1 73 ? -19.120 1.017 21.411 1.00 85.12 73 LYS A CA 1
ATOM 536 C C . LYS A 1 73 ? -19.458 -0.392 20.921 1.00 85.12 73 LYS A C 1
ATOM 538 O O . LYS A 1 73 ? -19.549 -0.670 19.726 1.00 85.12 73 LYS A O 1
ATOM 543 N N . LYS A 1 74 ? -19.695 -1.295 21.879 1.00 84.94 74 LYS A N 1
ATOM 544 C CA . LYS A 1 74 ? -19.891 -2.736 21.647 1.00 84.94 74 LYS A CA 1
ATOM 545 C C . LYS A 1 74 ? -20.938 -3.063 20.576 1.00 84.94 74 LYS A C 1
ATOM 547 O O . LYS A 1 74 ? -20.749 -4.023 19.837 1.00 84.94 74 LYS A O 1
ATOM 552 N N . HIS A 1 75 ? -22.030 -2.305 20.492 1.00 83.00 75 HIS A N 1
ATOM 553 C CA . HIS A 1 75 ? -23.098 -2.562 19.521 1.00 83.00 75 HIS A CA 1
ATOM 554 C C . HIS A 1 75 ? -22.707 -2.212 18.082 1.00 83.00 75 HIS A C 1
ATOM 556 O O . HIS A 1 75 ? -23.309 -2.753 17.164 1.00 83.00 75 HIS A O 1
ATOM 562 N N . LEU A 1 76 ? -21.690 -1.368 17.880 1.00 79.62 76 LEU A N 1
ATOM 563 C CA . LEU A 1 76 ? -21.162 -1.020 16.558 1.00 79.62 76 LEU A CA 1
ATOM 564 C C . LEU A 1 76 ? -20.047 -1.967 16.089 1.00 79.62 76 LEU A C 1
ATOM 566 O O . LEU A 1 76 ? -19.775 -2.054 14.895 1.00 79.62 76 LEU A O 1
ATOM 570 N N . ALA A 1 77 ? -19.431 -2.717 17.007 1.00 72.81 77 ALA A N 1
ATOM 571 C CA . ALA A 1 77 ? -18.330 -3.629 16.700 1.00 72.81 77 ALA A CA 1
ATOM 572 C C . ALA A 1 77 ? -18.621 -4.659 15.579 1.00 72.81 77 ALA A C 1
ATOM 574 O O . ALA A 1 77 ? -17.713 -4.918 14.790 1.00 72.81 77 ALA A O 1
ATOM 575 N N . PRO A 1 78 ? -19.835 -5.239 15.442 1.00 79.38 78 PRO A N 1
ATOM 576 C CA . PRO A 1 78 ? -20.138 -6.179 14.355 1.00 79.38 78 PRO A CA 1
ATOM 577 C C . PRO A 1 78 ? -20.141 -5.562 12.950 1.00 79.38 78 PRO A C 1
ATOM 579 O O . PRO A 1 78 ? -20.094 -6.300 11.972 1.00 79.38 78 PRO A O 1
ATOM 582 N N . PHE A 1 79 ? -20.225 -4.234 12.849 1.00 65.69 79 PHE A N 1
ATOM 583 C CA . PHE A 1 79 ? -20.319 -3.500 11.583 1.00 65.69 79 PHE A CA 1
ATOM 584 C C . PHE A 1 79 ? -18.975 -2.930 11.126 1.00 65.69 79 PHE A C 1
ATOM 586 O O . PHE A 1 79 ? -18.914 -2.229 10.118 1.00 65.69 79 PHE A O 1
ATOM 593 N N . LEU A 1 80 ? -17.899 -3.216 11.865 1.00 64.06 80 LEU A N 1
ATOM 594 C CA . LEU A 1 80 ? -16.550 -2.855 11.453 1.00 64.06 80 LEU A CA 1
ATOM 595 C C . LEU A 1 80 ? -16.193 -3.552 10.126 1.00 64.06 80 LEU A C 1
ATOM 597 O O . LEU A 1 80 ? -16.682 -4.660 9.867 1.00 64.06 80 LEU A O 1
ATOM 601 N N . PRO A 1 81 ? -15.347 -2.929 9.285 1.00 57.03 81 PRO A N 1
ATOM 602 C CA . PRO A 1 81 ? -14.908 -3.513 8.024 1.00 57.03 81 PRO A CA 1
ATOM 603 C C . PRO A 1 81 ? -14.470 -4.976 8.182 1.00 57.03 81 PRO A C 1
ATOM 605 O O . PRO A 1 81 ? -13.626 -5.320 9.010 1.00 57.03 81 PRO A O 1
ATOM 608 N N . SER A 1 82 ? -15.058 -5.870 7.383 1.00 49.66 82 SER A N 1
ATOM 609 C CA . SER A 1 82 ? -14.699 -7.288 7.383 1.00 49.66 82 SER A CA 1
ATOM 610 C C . SER A 1 82 ? -14.617 -7.832 5.961 1.00 49.66 82 SER A C 1
ATOM 612 O O . SER A 1 82 ? -15.623 -7.969 5.283 1.00 49.66 82 SER A O 1
ATOM 614 N N . GLN A 1 83 ? -13.397 -8.136 5.517 1.00 48.53 83 GLN A N 1
ATOM 615 C CA . GLN A 1 83 ? -13.016 -9.244 4.629 1.00 48.53 83 GLN A CA 1
ATOM 616 C C . GLN A 1 83 ? -11.507 -9.111 4.357 1.00 48.53 83 GLN A C 1
ATOM 618 O O . GLN A 1 83 ? -11.096 -8.222 3.617 1.00 48.53 83 GLN A O 1
ATOM 623 N N . PRO A 1 84 ? -10.651 -9.968 4.930 1.00 51.81 84 PRO A N 1
ATOM 624 C CA . PRO A 1 84 ? -9.253 -9.995 4.546 1.00 51.81 84 PRO A CA 1
ATOM 625 C C . PRO A 1 84 ? -9.045 -10.762 3.237 1.00 51.81 84 PRO A C 1
ATOM 627 O O . PRO A 1 84 ? -9.593 -11.847 3.037 1.00 51.81 84 PRO A O 1
ATOM 630 N N . VAL A 1 85 ? -8.194 -10.212 2.375 1.00 54.88 85 VAL A N 1
ATOM 631 C CA . VAL A 1 85 ? -7.671 -10.851 1.164 1.00 54.88 85 VAL A CA 1
ATOM 632 C C . VAL A 1 85 ? -7.177 -12.269 1.506 1.00 54.88 85 VAL A C 1
ATOM 634 O O . VAL A 1 85 ? -6.197 -12.426 2.229 1.00 54.88 85 VAL A O 1
ATOM 637 N N . LYS A 1 86 ? -7.832 -13.325 0.992 1.00 67.31 86 LYS A N 1
ATOM 638 C CA . LYS A 1 86 ? -7.483 -14.743 1.282 1.00 67.31 86 LYS A CA 1
ATOM 639 C C . LYS A 1 86 ? -6.065 -15.143 0.850 1.00 67.31 86 LYS A C 1
ATOM 641 O O . LYS A 1 86 ? -5.579 -16.204 1.228 1.00 67.31 86 LYS A O 1
ATOM 646 N N . HIS A 1 87 ? -5.431 -14.306 0.042 1.00 84.56 87 HIS A N 1
ATOM 647 C CA . HIS A 1 87 ? -4.154 -14.548 -0.619 1.00 84.56 87 HIS A CA 1
ATOM 648 C C . HIS A 1 87 ? -2.945 -14.161 0.244 1.00 84.56 87 HIS A C 1
ATOM 650 O O . HIS A 1 87 ? -1.829 -14.604 -0.031 1.00 84.56 87 HIS A O 1
ATOM 656 N N . TYR A 1 88 ? -3.179 -13.385 1.307 1.00 88.38 88 TYR A N 1
ATOM 657 C CA . TYR A 1 88 ? -2.154 -12.903 2.221 1.00 88.38 88 TYR A CA 1
ATOM 658 C C . TYR A 1 88 ? -2.487 -13.263 3.674 1.00 88.38 88 TYR A C 1
ATOM 660 O O . TYR A 1 88 ? -3.642 -13.131 4.093 1.00 88.38 88 TYR A O 1
ATOM 668 N N . PRO A 1 89 ? -1.500 -13.684 4.484 1.00 90.44 89 PRO A N 1
ATOM 669 C CA . PRO A 1 89 ? -1.707 -13.823 5.917 1.00 90.44 89 PRO A CA 1
ATOM 670 C C . PRO A 1 89 ? -1.982 -12.452 6.543 1.00 90.44 89 PRO A C 1
ATOM 672 O O . PRO A 1 89 ? -1.264 -11.485 6.292 1.00 90.44 89 PRO A O 1
ATOM 675 N N . ILE A 1 90 ? -3.009 -12.380 7.389 1.00 88.31 90 ILE A N 1
ATOM 676 C CA . ILE A 1 90 ? -3.290 -11.185 8.191 1.00 88.31 90 ILE A CA 1
ATOM 677 C C . ILE A 1 90 ? -2.646 -11.366 9.549 1.00 88.31 90 ILE A C 1
ATOM 679 O O . ILE A 1 90 ? -2.970 -12.327 10.251 1.00 88.31 90 ILE A O 1
ATOM 683 N N . LEU A 1 91 ? -1.755 -10.447 9.906 1.00 85.12 91 LEU A N 1
ATOM 684 C CA . LEU A 1 91 ? -0.871 -10.625 11.049 1.00 85.12 91 LEU A CA 1
ATOM 685 C C . LEU A 1 91 ? -1.612 -10.588 12.391 1.00 85.12 91 LEU A C 1
ATOM 687 O O . LEU A 1 91 ? -1.342 -11.409 13.265 1.00 85.12 91 LEU A O 1
ATOM 691 N N . PHE A 1 92 ? -2.560 -9.664 12.548 1.00 75.12 92 PHE A N 1
ATOM 692 C CA . PHE A 1 92 ? -3.338 -9.506 13.776 1.00 75.12 92 PHE A CA 1
ATOM 693 C C . PHE A 1 92 ? -4.833 -9.513 13.478 1.00 75.12 92 PHE A C 1
ATOM 695 O O . PHE A 1 92 ? -5.297 -8.888 12.526 1.00 75.12 92 PHE A O 1
ATOM 702 N N . ARG A 1 93 ? -5.591 -10.226 14.312 1.00 74.56 93 ARG A N 1
ATOM 703 C CA . ARG A 1 93 ? -7.054 -10.296 14.264 1.00 74.56 93 ARG A CA 1
ATOM 704 C C . ARG A 1 93 ? -7.609 -10.228 15.680 1.00 74.56 93 ARG A C 1
ATOM 706 O O . ARG A 1 93 ? -6.972 -10.703 16.620 1.00 74.56 93 ARG A O 1
ATOM 713 N N . GLY A 1 94 ? -8.803 -9.665 15.823 1.00 56.75 94 GLY A N 1
ATOM 714 C CA . GLY A 1 94 ? -9.558 -9.721 17.069 1.00 56.75 94 GLY A CA 1
ATOM 715 C C . GLY A 1 94 ? -10.019 -11.143 17.393 1.00 56.75 94 GLY A C 1
ATOM 716 O O . GLY A 1 94 ? -9.959 -12.046 16.559 1.00 56.75 94 GLY A O 1
ATOM 717 N N . VAL A 1 95 ? -10.552 -11.331 18.602 1.00 57.12 95 VAL A N 1
ATOM 718 C CA . VAL A 1 95 ? -11.025 -12.637 19.108 1.00 57.12 95 VAL A CA 1
ATOM 719 C C . VAL A 1 95 ? -12.061 -13.322 18.206 1.00 57.12 95 VAL A C 1
ATOM 721 O O . VAL A 1 95 ? -12.144 -14.544 18.189 1.00 57.12 95 VAL A O 1
ATOM 724 N N . ASN A 1 96 ? -12.806 -12.546 17.414 1.00 67.31 96 ASN A N 1
ATOM 725 C CA . ASN A 1 96 ? -13.816 -13.043 16.476 1.00 67.31 96 ASN A CA 1
ATOM 726 C C . ASN A 1 96 ? -13.293 -13.183 15.033 1.00 67.31 96 ASN A C 1
ATOM 728 O O . ASN A 1 96 ? -14.079 -13.356 14.107 1.00 67.31 96 ASN A O 1
ATOM 732 N N . GLY A 1 97 ? -11.981 -13.063 14.811 1.00 67.62 97 GLY A N 1
ATOM 733 C CA . GLY A 1 97 ? -11.366 -13.159 13.484 1.00 67.62 97 GLY A CA 1
ATOM 734 C C . GLY A 1 97 ? -11.529 -11.917 12.598 1.00 67.62 97 GLY A C 1
ATOM 735 O O . GLY A 1 97 ? -11.102 -11.948 11.445 1.00 67.62 97 GLY A O 1
ATOM 736 N N . THR A 1 98 ? -12.111 -10.836 13.119 1.00 62.97 98 THR A N 1
ATOM 737 C CA . THR A 1 98 ? -12.280 -9.552 12.425 1.00 62.97 98 THR A CA 1
ATOM 738 C C . THR A 1 98 ? -11.091 -8.617 12.648 1.00 62.97 98 THR A C 1
ATOM 740 O O . THR A 1 98 ? -10.271 -8.821 13.548 1.00 62.97 98 THR A O 1
ATOM 743 N N . VAL A 1 99 ? -11.002 -7.584 11.815 1.00 62.56 99 VAL A N 1
ATOM 744 C CA . VAL A 1 99 ? -10.081 -6.449 11.963 1.00 62.56 99 VAL A CA 1
ATOM 745 C C . VAL A 1 99 ? -10.900 -5.183 12.239 1.00 62.56 99 VAL A C 1
ATOM 747 O O . VAL A 1 99 ? -12.130 -5.242 12.236 1.00 62.56 99 VAL A O 1
ATOM 750 N N . ALA A 1 100 ? -10.241 -4.073 12.568 1.00 72.00 100 ALA A N 1
ATOM 751 C CA . ALA A 1 100 ? -10.918 -2.799 12.795 1.00 72.00 100 ALA A CA 1
ATOM 752 C C . ALA A 1 100 ? -11.066 -2.032 11.465 1.00 72.00 100 ALA A C 1
ATOM 754 O O . ALA A 1 100 ? -11.580 -2.571 10.491 1.00 72.00 100 ALA A O 1
ATOM 755 N N . HIS A 1 101 ? -10.629 -0.777 11.425 1.00 54.97 101 HIS A N 1
ATOM 756 C CA . HIS A 1 101 ? -10.639 0.085 10.239 1.00 54.97 101 HIS A CA 1
ATOM 757 C C . HIS A 1 101 ? -9.392 -0.109 9.352 1.00 54.97 101 HIS A C 1
ATOM 759 O O . HIS A 1 101 ? -9.398 0.293 8.195 1.00 54.97 101 HIS A O 1
ATOM 765 N N . GLU A 1 102 ? -8.368 -0.797 9.863 1.00 65.00 102 GLU A N 1
ATOM 766 C CA . GLU A 1 102 ? -7.134 -1.141 9.157 1.00 65.00 102 GLU A CA 1
ATOM 767 C C . GLU A 1 102 ? -6.705 -2.587 9.457 1.00 65.00 102 GLU A C 1
ATOM 769 O O . GLU A 1 102 ? -7.167 -3.211 10.423 1.00 65.00 102 GLU A O 1
ATOM 774 N N . PHE A 1 103 ? -5.809 -3.135 8.633 1.00 77.38 103 PHE A N 1
ATOM 775 C CA . PHE A 1 103 ? -5.227 -4.462 8.838 1.00 77.38 103 PHE A CA 1
ATOM 776 C C . PHE A 1 103 ? -3.806 -4.582 8.286 1.00 77.38 103 PHE A C 1
ATOM 778 O O . PHE A 1 103 ? -3.418 -3.883 7.354 1.00 77.38 103 PHE A O 1
ATOM 785 N N . ILE A 1 104 ? -3.035 -5.520 8.847 1.00 83.31 104 ILE A N 1
ATOM 786 C CA . ILE A 1 104 ? -1.646 -5.775 8.450 1.00 83.31 104 ILE A CA 1
ATOM 787 C C . ILE A 1 104 ? -1.553 -7.064 7.639 1.00 83.31 104 ILE A C 1
ATOM 789 O O . ILE A 1 104 ? -1.893 -8.145 8.127 1.00 83.31 104 ILE A O 1
ATOM 793 N N . VAL A 1 105 ? -1.032 -6.938 6.424 1.00 92.00 105 VAL A N 1
ATOM 794 C CA . VAL A 1 105 ? -0.642 -8.032 5.539 1.00 92.00 105 VAL A CA 1
ATOM 795 C C . VAL A 1 105 ? 0.807 -8.427 5.826 1.00 92.00 105 VAL A C 1
ATOM 797 O O . VAL A 1 105 ? 1.730 -7.619 5.701 1.00 92.00 105 VAL A O 1
ATOM 800 N N . ASP A 1 106 ? 1.013 -9.687 6.207 1.00 93.38 106 ASP A N 1
ATOM 801 C CA . ASP A 1 106 ? 2.340 -10.233 6.484 1.00 93.38 106 ASP A CA 1
ATOM 802 C C . ASP A 1 106 ? 3.021 -10.710 5.196 1.00 93.38 106 ASP A C 1
ATOM 804 O O . ASP A 1 106 ? 2.596 -11.688 4.576 1.00 93.38 106 ASP A O 1
ATOM 808 N N . LEU A 1 107 ? 4.098 -10.025 4.807 1.00 95.44 107 LEU A N 1
ATOM 809 C CA . LEU A 1 107 ? 4.891 -10.356 3.622 1.00 95.44 107 LEU A CA 1
ATOM 810 C C . LEU A 1 107 ? 6.206 -11.067 3.960 1.00 95.44 107 LEU A C 1
ATOM 812 O O . LEU A 1 107 ? 6.930 -11.473 3.053 1.00 95.44 107 LEU A O 1
ATOM 816 N N . ARG A 1 108 ? 6.534 -11.248 5.246 1.00 95.06 108 ARG A N 1
ATOM 817 C CA . ARG A 1 108 ? 7.860 -11.723 5.684 1.00 95.06 108 ARG A CA 1
ATOM 818 C C . ARG A 1 108 ? 8.201 -13.106 5.136 1.00 95.06 108 ARG A C 1
ATOM 820 O O . ARG A 1 108 ? 9.365 -13.381 4.853 1.00 95.06 108 ARG A O 1
ATOM 827 N N . GLY A 1 109 ? 7.193 -13.961 4.954 1.00 94.94 109 GLY A N 1
ATOM 828 C CA . GLY A 1 109 ? 7.364 -15.286 4.355 1.00 94.94 109 GLY A CA 1
ATOM 829 C C . GLY A 1 109 ? 7.921 -15.235 2.928 1.00 94.94 109 GLY A C 1
ATOM 830 O O . GLY A 1 109 ? 8.758 -16.065 2.574 1.00 94.94 109 GLY A O 1
ATOM 831 N N . PHE A 1 110 ? 7.543 -14.219 2.145 1.00 96.56 110 PHE A N 1
ATOM 832 C CA . PHE A 1 110 ? 7.911 -14.112 0.730 1.00 96.56 110 PHE A CA 1
ATOM 833 C C . PHE A 1 110 ? 9.372 -13.733 0.498 1.00 96.56 110 PHE A C 1
ATOM 835 O O . PHE A 1 110 ? 9.913 -14.005 -0.574 1.00 96.56 110 PHE A O 1
ATOM 842 N N . LYS A 1 111 ? 10.057 -13.189 1.510 1.00 94.38 111 LYS A N 1
ATOM 843 C CA . LYS A 1 111 ? 11.501 -12.950 1.433 1.00 94.38 111 LYS A CA 1
ATOM 844 C C . LYS A 1 111 ? 12.275 -14.255 1.254 1.00 94.38 111 LYS A C 1
ATOM 846 O O . LYS A 1 111 ? 13.211 -14.311 0.465 1.00 94.38 111 LYS A O 1
ATOM 851 N N . ASN A 1 112 ? 11.867 -15.308 1.958 1.00 92.44 112 ASN A N 1
ATOM 852 C CA . ASN A 1 112 ? 12.557 -16.595 1.914 1.00 92.44 112 ASN A CA 1
ATOM 853 C C . ASN A 1 112 ? 12.127 -17.447 0.716 1.00 92.44 112 ASN A C 1
ATOM 855 O O . ASN A 1 112 ? 12.938 -18.212 0.206 1.00 92.44 112 ASN A O 1
ATOM 859 N N . THR A 1 113 ? 10.869 -17.336 0.279 1.00 95.69 113 THR A N 1
ATOM 860 C CA . THR A 1 113 ? 10.331 -18.170 -0.809 1.00 95.69 113 THR A CA 1
ATOM 861 C C . THR A 1 113 ? 10.536 -17.563 -2.194 1.00 95.69 113 THR A C 1
ATOM 863 O O . THR A 1 113 ? 10.743 -18.302 -3.150 1.00 95.69 113 THR A O 1
ATOM 866 N N . ALA A 1 114 ? 10.509 -16.233 -2.305 1.00 97.19 114 ALA A N 1
ATOM 867 C CA . ALA A 1 114 ? 10.546 -15.512 -3.578 1.00 97.19 114 ALA A CA 1
ATOM 868 C C . ALA A 1 114 ? 11.536 -14.336 -3.596 1.00 97.19 114 ALA A C 1
ATOM 870 O O . ALA A 1 114 ? 11.594 -13.595 -4.574 1.00 97.19 114 ALA A O 1
ATOM 871 N N . GLY A 1 115 ? 12.291 -14.101 -2.517 1.00 97.00 115 GLY A N 1
ATOM 872 C CA . GLY A 1 115 ? 13.172 -12.934 -2.425 1.00 97.00 115 GLY A CA 1
ATOM 873 C C . GLY A 1 115 ? 12.429 -11.594 -2.430 1.00 97.00 115 GLY A C 1
ATOM 874 O O . GLY A 1 115 ? 13.052 -10.573 -2.714 1.00 97.00 115 GLY A O 1
ATOM 875 N N . ILE A 1 116 ? 11.120 -11.581 -2.156 1.00 98.06 116 ILE A N 1
ATOM 876 C CA . ILE A 1 116 ? 10.261 -10.392 -2.247 1.00 98.06 116 ILE A CA 1
ATOM 877 C C . ILE A 1 116 ? 10.169 -9.677 -0.899 1.00 98.06 116 ILE A C 1
ATOM 879 O O . ILE A 1 116 ? 9.950 -10.301 0.139 1.00 98.06 116 ILE A O 1
ATOM 883 N N . GLU A 1 117 ? 10.315 -8.353 -0.929 1.00 96.56 117 GLU A N 1
ATOM 884 C CA . GLU A 1 117 ? 10.207 -7.469 0.234 1.00 96.56 117 GLU A CA 1
ATOM 885 C C . GLU A 1 117 ? 9.010 -6.505 0.098 1.00 96.56 117 GLU A C 1
ATOM 887 O O . GLU A 1 117 ? 8.487 -6.329 -1.006 1.00 96.56 117 GLU A O 1
ATOM 892 N N . PRO A 1 118 ? 8.548 -5.846 1.185 1.00 95.81 118 PRO A N 1
ATOM 893 C CA . PRO A 1 118 ? 7.400 -4.934 1.115 1.00 95.81 118 PRO A CA 1
ATOM 894 C C . PRO A 1 118 ? 7.560 -3.803 0.103 1.00 95.81 118 PRO A C 1
ATOM 896 O O . PRO A 1 118 ? 6.584 -3.412 -0.531 1.00 95.81 118 PRO A O 1
ATOM 899 N N . GLU A 1 119 ? 8.789 -3.311 -0.079 1.00 95.75 119 GLU A N 1
ATOM 900 C CA . GLU A 1 119 ? 9.076 -2.284 -1.076 1.00 95.75 119 GLU A CA 1
ATOM 901 C C . GLU A 1 119 ? 8.760 -2.772 -2.494 1.00 95.75 119 GLU A C 1
ATOM 903 O O . GLU A 1 119 ? 8.185 -2.017 -3.270 1.00 95.75 119 GLU A O 1
ATOM 908 N N . ASP A 1 120 ? 9.044 -4.033 -2.832 1.00 98.06 120 ASP A N 1
ATOM 909 C CA . ASP A 1 120 ? 8.734 -4.570 -4.161 1.00 98.06 120 ASP A CA 1
ATOM 910 C C . ASP A 1 120 ? 7.230 -4.541 -4.440 1.00 98.06 120 ASP A C 1
ATOM 912 O O . ASP A 1 120 ? 6.805 -4.105 -5.508 1.00 98.06 120 ASP A O 1
ATOM 916 N N . VAL A 1 121 ? 6.421 -4.943 -3.455 1.00 98.06 121 VAL A N 1
ATOM 917 C CA . VAL A 1 121 ? 4.955 -4.914 -3.554 1.00 98.06 121 VAL A CA 1
ATOM 918 C C . VAL A 1 121 ? 4.451 -3.474 -3.649 1.00 98.06 121 VAL A C 1
ATOM 920 O O . VAL A 1 121 ? 3.633 -3.167 -4.511 1.00 98.06 121 V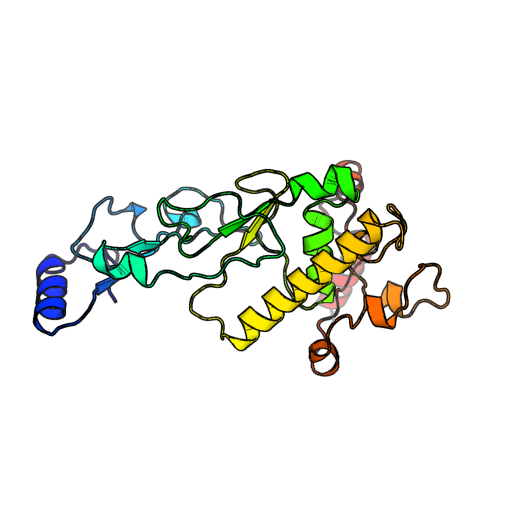AL A O 1
ATOM 923 N N . ALA A 1 122 ? 4.967 -2.568 -2.818 1.00 96.12 122 ALA A N 1
ATOM 924 C CA . ALA A 1 122 ? 4.554 -1.168 -2.822 1.00 96.12 122 ALA A CA 1
ATOM 925 C C . ALA A 1 122 ? 4.921 -0.438 -4.119 1.00 96.12 122 ALA A C 1
ATOM 927 O O . ALA A 1 122 ? 4.110 0.319 -4.646 1.00 96.12 122 ALA A O 1
ATOM 928 N N . LYS A 1 123 ? 6.119 -0.675 -4.670 1.00 97.44 123 LYS A N 1
ATOM 929 C CA . LYS A 1 123 ? 6.509 -0.122 -5.974 1.00 97.44 123 LYS A CA 1
ATOM 930 C C . LYS A 1 123 ? 5.708 -0.752 -7.106 1.00 97.44 123 LYS A C 1
ATOM 932 O O . LYS A 1 123 ? 5.339 -0.047 -8.039 1.00 97.44 123 LYS A O 1
ATOM 937 N N . ARG A 1 124 ? 5.398 -2.049 -7.027 1.00 98.44 124 ARG A N 1
ATOM 938 C CA . ARG A 1 124 ? 4.572 -2.716 -8.038 1.00 98.44 124 ARG A CA 1
ATOM 939 C C . ARG A 1 124 ? 3.133 -2.217 -8.032 1.00 98.44 124 ARG A C 1
ATOM 941 O O . ARG A 1 124 ? 2.587 -2.012 -9.108 1.00 98.44 124 ARG A O 1
ATOM 948 N N . LEU A 1 125 ? 2.546 -1.928 -6.869 1.00 97.75 125 LEU A N 1
ATOM 949 C CA . LEU A 1 125 ? 1.223 -1.295 -6.764 1.00 97.75 125 LEU A CA 1
ATOM 950 C C . LEU A 1 125 ? 1.133 0.023 -7.550 1.00 97.75 125 LEU A C 1
ATOM 952 O O . LEU A 1 125 ? 0.088 0.309 -8.133 1.00 97.75 125 LEU A O 1
ATOM 956 N N . MET A 1 126 ? 2.237 0.766 -7.677 1.00 97.19 126 MET A N 1
ATOM 957 C CA . MET A 1 126 ? 2.280 1.977 -8.502 1.00 97.19 126 MET A CA 1
ATOM 958 C C . MET A 1 126 ? 2.037 1.682 -9.988 1.00 97.19 126 MET A C 1
ATOM 960 O O . MET A 1 126 ? 1.366 2.454 -10.673 1.00 97.19 126 MET A O 1
ATOM 964 N N . ASP A 1 127 ? 2.504 0.537 -10.495 1.00 97.88 127 ASP A N 1
ATOM 965 C CA . ASP A 1 127 ? 2.197 0.108 -11.863 1.00 97.88 127 ASP A CA 1
ATOM 966 C C . ASP A 1 127 ? 0.707 -0.245 -12.029 1.00 97.88 127 ASP A C 1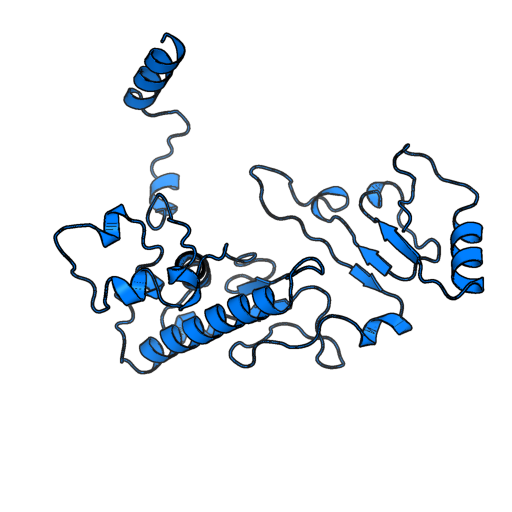
ATOM 968 O O . ASP A 1 127 ? 0.163 -0.070 -13.122 1.00 97.88 127 ASP A O 1
ATOM 972 N N . TYR A 1 128 ? 0.033 -0.659 -10.950 1.00 97.44 128 TYR A N 1
ATOM 973 C CA . TYR A 1 128 ? -1.421 -0.869 -10.883 1.00 97.44 128 TYR A CA 1
ATOM 974 C C . TYR A 1 128 ? -2.224 0.424 -10.653 1.00 97.44 128 TYR A C 1
ATOM 976 O O . TYR A 1 128 ? -3.456 0.380 -10.647 1.00 97.44 128 TYR A O 1
ATOM 984 N N . GLY A 1 129 ? -1.548 1.573 -10.538 1.00 95.44 129 GLY A N 1
ATOM 985 C CA . GLY A 1 129 ? -2.172 2.881 -10.338 1.00 95.44 129 GLY A CA 1
ATOM 986 C C . GLY A 1 129 ? -2.444 3.238 -8.876 1.00 95.44 129 GLY A C 1
ATOM 987 O O . GLY A 1 129 ? -3.161 4.201 -8.629 1.00 95.44 129 GLY A O 1
ATOM 988 N N . PHE A 1 130 ? -1.870 2.503 -7.921 1.00 95.94 130 PHE A N 1
ATOM 989 C CA . PHE A 1 130 ? -2.068 2.720 -6.490 1.00 95.94 130 PHE A CA 1
ATOM 990 C C . PHE A 1 130 ? -0.806 3.234 -5.803 1.00 95.94 130 PHE A C 1
ATOM 992 O O . PHE A 1 130 ? 0.311 2.810 -6.101 1.00 95.94 130 PHE A O 1
ATOM 999 N N . HIS A 1 131 ? -0.987 4.115 -4.822 1.00 93.00 131 HIS A N 1
ATOM 1000 C CA . HIS A 1 131 ? 0.077 4.417 -3.876 1.00 93.00 131 HIS A CA 1
ATOM 1001 C C . HIS A 1 131 ? 0.339 3.195 -2.978 1.00 93.00 131 HIS A C 1
ATOM 1003 O O . HIS A 1 131 ? -0.577 2.441 -2.646 1.00 93.00 131 HIS A O 1
ATOM 1009 N N . GLY A 1 132 ? 1.596 2.995 -2.576 1.00 86.56 132 GLY A N 1
ATOM 1010 C CA . GLY A 1 132 ? 1.944 1.954 -1.611 1.00 86.56 132 GLY A CA 1
ATOM 1011 C C . GLY A 1 132 ? 1.289 2.225 -0.245 1.00 86.56 132 GLY A C 1
ATOM 1012 O O . GLY A 1 132 ? 1.317 3.368 0.207 1.00 86.56 132 GLY A O 1
ATOM 1013 N N . PRO A 1 133 ? 0.719 1.222 0.441 1.00 88.00 133 PRO A N 1
ATOM 1014 C CA . PRO A 1 133 ? 0.245 1.386 1.815 1.00 88.00 133 PRO A CA 1
ATOM 1015 C C . PRO A 1 133 ? 1.396 1.688 2.783 1.00 88.00 133 PRO A C 1
ATOM 1017 O O . PRO A 1 133 ? 2.568 1.662 2.398 1.00 88.00 133 PRO A O 1
ATOM 1020 N N . THR A 1 134 ? 1.080 1.895 4.062 1.00 83.69 134 THR A N 1
ATOM 1021 C CA . THR A 1 134 ? 2.101 2.046 5.106 1.00 83.69 134 THR A CA 1
ATOM 1022 C C . THR A 1 134 ? 3.021 0.825 5.112 1.00 83.69 134 THR A C 1
ATOM 1024 O O . THR A 1 134 ? 2.578 -0.313 5.289 1.00 83.69 134 THR A O 1
ATOM 1027 N N . MET A 1 135 ? 4.315 1.056 4.882 1.00 91.44 135 MET A N 1
ATOM 1028 C CA . MET A 1 135 ? 5.310 -0.001 4.712 1.00 91.44 135 MET A CA 1
ATOM 1029 C C . MET A 1 135 ? 6.128 -0.221 5.978 1.00 91.44 135 MET A C 1
ATOM 1031 O O . MET A 1 135 ? 6.654 0.725 6.556 1.00 91.44 135 MET A O 1
ATOM 1035 N N . SER A 1 136 ? 6.329 -1.488 6.348 1.00 87.38 136 SER A N 1
ATOM 1036 C CA . SER A 1 136 ? 7.244 -1.916 7.418 1.00 87.38 136 SER A CA 1
ATOM 1037 C C . SER A 1 136 ? 7.001 -1.265 8.788 1.00 87.38 136 SER A C 1
ATOM 1039 O O . SER A 1 136 ? 7.881 -1.286 9.649 1.00 87.38 136 SER A O 1
ATOM 1041 N N . TRP A 1 137 ? 5.794 -0.746 9.013 1.00 78.12 137 TRP A N 1
ATOM 1042 C CA . TRP A 1 137 ? 5.326 -0.201 10.280 1.00 78.12 137 TRP A CA 1
ATOM 1043 C C . TRP A 1 137 ? 3.874 -0.645 10.521 1.00 78.12 137 TRP A C 1
ATOM 1045 O O . TRP A 1 137 ? 3.101 -0.691 9.565 1.00 78.12 137 TRP A O 1
ATOM 1055 N N . PRO A 1 138 ? 3.488 -1.000 11.761 1.00 80.31 138 PRO A N 1
ATOM 1056 C CA . PRO A 1 138 ? 4.317 -1.073 12.971 1.00 80.31 138 PRO A CA 1
ATOM 1057 C C . PRO A 1 138 ? 5.244 -2.299 13.009 1.00 80.31 138 PRO A C 1
ATOM 1059 O O . PRO A 1 138 ? 6.070 -2.418 13.911 1.00 80.31 138 PRO A O 1
ATOM 1062 N N . VAL A 1 139 ? 5.124 -3.216 12.041 1.00 81.44 139 VAL A N 1
ATOM 1063 C CA . VAL A 1 139 ? 5.929 -4.442 11.972 1.00 81.44 139 VAL A CA 1
ATOM 1064 C C . VAL A 1 139 ? 6.823 -4.419 10.725 1.00 81.44 139 VAL A C 1
ATOM 1066 O O . VAL A 1 139 ? 6.300 -4.361 9.608 1.00 81.44 139 VAL A O 1
ATOM 1069 N N . PRO A 1 140 ? 8.159 -4.521 10.869 1.00 90.88 140 PRO A N 1
ATOM 1070 C CA . PRO A 1 140 ? 9.065 -4.614 9.729 1.00 90.88 140 PRO A CA 1
ATOM 1071 C C . PRO A 1 140 ? 8.725 -5.794 8.815 1.00 90.88 140 PRO A C 1
ATOM 1073 O O . PRO A 1 140 ? 8.427 -6.892 9.292 1.00 90.88 140 PRO A O 1
ATOM 1076 N N . GLY A 1 141 ? 8.799 -5.590 7.499 1.00 90.62 141 GLY A N 1
ATOM 1077 C CA . GLY A 1 141 ? 8.500 -6.656 6.540 1.00 90.62 141 GLY A CA 1
ATOM 1078 C C . GLY A 1 141 ? 7.004 -6.854 6.254 1.00 90.62 141 GLY A C 1
ATOM 1079 O O . GLY A 1 141 ? 6.631 -7.898 5.725 1.00 90.62 141 GLY A O 1
ATOM 1080 N N . THR A 1 142 ? 6.145 -5.890 6.598 1.00 92.19 142 THR A N 1
ATOM 1081 C CA . THR A 1 142 ? 4.686 -5.970 6.398 1.00 92.19 142 THR A CA 1
ATOM 1082 C C . THR A 1 142 ? 4.137 -4.746 5.663 1.00 92.19 142 THR A C 1
ATOM 1084 O O . THR A 1 142 ? 4.856 -3.761 5.483 1.00 92.19 142 THR A O 1
ATOM 1087 N N . LEU A 1 143 ? 2.875 -4.820 5.232 1.00 90.56 143 LEU A N 1
ATOM 1088 C CA . LEU A 1 143 ? 2.098 -3.673 4.753 1.00 90.56 143 LEU A CA 1
ATOM 1089 C C . LEU A 1 143 ? 0.865 -3.495 5.633 1.00 90.56 143 LEU A C 1
ATOM 1091 O O . LEU A 1 143 ? 0.185 -4.476 5.933 1.00 90.56 143 LEU A O 1
ATOM 1095 N N . MET A 1 144 ? 0.550 -2.260 5.999 1.00 87.69 144 MET A N 1
ATOM 1096 C CA . MET A 1 144 ? -0.665 -1.918 6.731 1.00 87.69 144 MET A CA 1
ATOM 1097 C C . MET A 1 144 ? -1.598 -1.109 5.834 1.00 87.69 144 MET A C 1
ATOM 1099 O O . MET A 1 144 ? -1.184 -0.124 5.225 1.00 87.69 144 MET A O 1
ATOM 1103 N N . ILE A 1 145 ? -2.835 -1.585 5.710 1.00 82.69 145 ILE A N 1
ATOM 1104 C CA . ILE A 1 145 ? -3.827 -1.105 4.748 1.00 82.69 145 ILE A CA 1
ATOM 1105 C C . ILE A 1 145 ? -5.030 -0.558 5.513 1.00 82.69 145 ILE A C 1
ATOM 1107 O O . ILE A 1 145 ? -5.644 -1.279 6.302 1.00 82.69 145 ILE A O 1
ATOM 1111 N N . GLU A 1 146 ? -5.389 0.686 5.208 1.00 80.19 146 GLU A N 1
ATOM 1112 C CA . GLU A 1 146 ? -6.562 1.391 5.719 1.00 80.19 146 GLU A CA 1
ATOM 1113 C C . GLU A 1 146 ? -7.329 1.981 4.521 1.00 80.19 146 GLU A C 1
ATOM 1115 O O . GLU A 1 146 ? -6.865 2.945 3.917 1.00 80.19 146 GLU A O 1
ATOM 1120 N N . PRO A 1 147 ? -8.470 1.399 4.115 1.00 65.62 147 PRO A N 1
ATOM 1121 C CA . PRO A 1 147 ? -9.219 1.892 2.960 1.00 65.62 147 PRO A CA 1
ATOM 1122 C C . PRO A 1 147 ? -9.994 3.188 3.226 1.00 65.62 147 PRO A C 1
ATOM 1124 O O . PRO A 1 147 ? -10.289 3.915 2.286 1.00 65.62 147 PRO A O 1
ATOM 1127 N N . THR A 1 148 ? -10.329 3.482 4.486 1.00 65.12 148 THR A N 1
ATOM 1128 C CA . THR A 1 148 ? -11.300 4.518 4.892 1.00 65.12 148 THR A CA 1
ATOM 1129 C C . THR A 1 148 ? -12.720 4.281 4.353 1.00 65.12 148 THR A C 1
ATOM 1131 O O . THR A 1 148 ? -12.969 3.473 3.459 1.00 65.12 148 THR A O 1
ATOM 1134 N N . GLU A 1 149 ? -13.698 4.971 4.927 1.00 55.75 149 GLU A N 1
ATOM 1135 C CA . GLU A 1 149 ? -15.108 4.899 4.536 1.00 55.75 149 GLU A CA 1
ATOM 1136 C C . GLU A 1 149 ? -15.439 5.660 3.242 1.00 55.75 149 GLU A C 1
ATOM 1138 O O . GLU A 1 149 ? -16.540 5.512 2.712 1.00 55.75 149 GLU A O 1
ATOM 1143 N N . SER A 1 150 ? -14.512 6.489 2.749 1.00 62.91 150 SER A N 1
ATOM 1144 C CA . SER A 1 150 ? -14.734 7.339 1.571 1.00 62.91 150 SER A CA 1
ATOM 1145 C C . SER A 1 150 ? -14.569 6.583 0.254 1.00 62.91 150 SER A C 1
ATOM 1147 O O . SER A 1 150 ? -15.066 7.031 -0.782 1.00 62.91 150 SER A O 1
ATOM 1149 N N . GLU A 1 151 ? -13.900 5.431 0.283 1.00 65.50 151 GLU A N 1
ATOM 1150 C CA . GLU A 1 151 ? -13.623 4.659 -0.918 1.00 65.50 151 GLU A CA 1
ATOM 1151 C C . GLU A 1 151 ? -14.811 3.791 -1.331 1.00 65.50 151 GLU A C 1
ATOM 1153 O O . GLU A 1 151 ? -15.416 3.051 -0.550 1.00 65.50 151 GLU A O 1
ATOM 1158 N N . THR A 1 152 ? -15.154 3.864 -2.617 1.00 74.06 152 THR A N 1
ATOM 1159 C CA . THR A 1 152 ? -16.239 3.048 -3.167 1.00 74.06 152 THR A CA 1
ATOM 1160 C C . THR A 1 152 ? -15.851 1.575 -3.164 1.00 74.06 152 THR A C 1
ATOM 1162 O O . THR A 1 152 ? -14.693 1.230 -3.390 1.00 74.06 152 THR A O 1
ATOM 1165 N N . LYS A 1 153 ? -16.835 0.673 -3.055 1.00 77.31 153 LYS A N 1
ATOM 1166 C CA . LYS A 1 153 ? -16.583 -0.772 -3.188 1.00 77.31 153 LYS A CA 1
ATOM 1167 C C . LYS A 1 153 ? -15.798 -1.115 -4.465 1.00 77.31 153 LYS A C 1
ATOM 1169 O O . LYS A 1 153 ? -14.931 -1.974 -4.426 1.00 77.31 153 LYS A O 1
ATOM 1174 N N . ALA A 1 154 ? -16.069 -0.428 -5.576 1.00 81.19 154 ALA A N 1
ATOM 1175 C CA . ALA A 1 154 ? -15.363 -0.656 -6.833 1.00 81.19 154 ALA A CA 1
ATOM 1176 C C . ALA A 1 154 ? -13.867 -0.290 -6.769 1.00 81.19 154 ALA A C 1
ATOM 1178 O O . ALA A 1 154 ? -13.071 -0.929 -7.449 1.00 81.19 154 ALA A O 1
ATOM 1179 N N . GLU A 1 155 ? -13.477 0.715 -5.978 1.00 82.25 155 GLU A N 1
ATOM 1180 C CA . GLU A 1 155 ? -12.061 1.034 -5.737 1.00 82.25 155 GLU A CA 1
ATOM 1181 C C . GLU A 1 155 ? -11.411 -0.011 -4.825 1.00 82.25 155 GLU A C 1
ATOM 1183 O O . GLU A 1 155 ? -10.326 -0.505 -5.129 1.00 82.25 155 GLU A O 1
ATOM 1188 N N . LEU A 1 156 ? -12.120 -0.433 -3.772 1.00 79.81 156 LEU A N 1
ATOM 1189 C CA . LEU A 1 156 ? -11.660 -1.506 -2.885 1.00 79.81 156 LEU A CA 1
ATOM 1190 C C . LEU A 1 156 ? -11.437 -2.817 -3.645 1.00 79.81 156 LEU A C 1
ATOM 1192 O O . LEU A 1 156 ? -10.424 -3.484 -3.438 1.00 79.81 156 LEU A O 1
ATOM 1196 N N . ASP A 1 157 ? -12.359 -3.163 -4.546 1.00 85.06 157 ASP A N 1
ATOM 1197 C CA . ASP A 1 157 ? -12.255 -4.343 -5.401 1.00 85.06 157 ASP A CA 1
ATOM 1198 C C . ASP A 1 157 ? -11.027 -4.235 -6.324 1.00 85.06 157 ASP A C 1
ATOM 1200 O O . ASP A 1 157 ? -10.234 -5.170 -6.368 1.00 85.06 157 ASP A O 1
ATOM 1204 N N . ARG A 1 158 ? -10.784 -3.082 -6.976 1.00 89.50 158 ARG A N 1
ATOM 1205 C CA . ARG A 1 158 ? -9.576 -2.872 -7.806 1.00 89.50 158 ARG A CA 1
ATOM 1206 C C . ARG A 1 158 ? -8.282 -3.024 -7.010 1.00 89.50 158 ARG A C 1
ATOM 1208 O O . ARG A 1 158 ? -7.331 -3.634 -7.498 1.00 89.50 158 ARG A O 1
ATOM 1215 N N . PHE A 1 159 ? -8.233 -2.472 -5.800 1.00 91.94 159 PHE A N 1
ATOM 1216 C CA . PHE A 1 159 ? -7.061 -2.593 -4.936 1.00 91.94 159 PHE A CA 1
ATOM 1217 C C . PHE A 1 159 ? -6.836 -4.048 -4.496 1.00 91.94 159 PHE A C 1
ATOM 1219 O O . PHE A 1 159 ? -5.707 -4.544 -4.517 1.00 91.94 159 PHE A O 1
ATOM 1226 N N . CYS A 1 160 ? -7.910 -4.768 -4.161 1.00 88.81 160 CYS A N 1
ATOM 1227 C CA . CYS A 1 160 ? -7.842 -6.193 -3.845 1.00 88.81 160 CYS A CA 1
ATOM 1228 C C . CYS A 1 160 ? -7.378 -7.018 -5.050 1.00 88.81 160 CYS A C 1
ATOM 1230 O O . CYS A 1 160 ? -6.478 -7.839 -4.896 1.00 88.81 160 CYS A O 1
ATOM 1232 N N . ASP A 1 161 ? -7.928 -6.775 -6.239 1.00 92.81 161 ASP A N 1
ATOM 1233 C CA . ASP A 1 161 ? -7.541 -7.453 -7.479 1.00 92.81 161 ASP A CA 1
ATOM 1234 C C . ASP A 1 161 ? -6.064 -7.199 -7.819 1.00 92.81 161 ASP A C 1
ATOM 1236 O O . ASP A 1 161 ? -5.350 -8.126 -8.203 1.00 92.81 161 ASP A O 1
ATOM 1240 N N . ALA A 1 162 ? -5.569 -5.974 -7.605 1.00 95.81 162 ALA A N 1
ATOM 1241 C CA . ALA A 1 162 ? -4.152 -5.650 -7.759 1.00 95.81 162 ALA A CA 1
ATOM 1242 C C . ALA A 1 162 ? -3.272 -6.464 -6.797 1.00 95.81 162 ALA A C 1
ATOM 1244 O O . ALA A 1 162 ? -2.281 -7.058 -7.221 1.00 95.81 162 ALA A O 1
ATOM 1245 N N . LEU A 1 163 ? -3.645 -6.551 -5.515 1.00 95.56 163 LEU A N 1
ATOM 1246 C CA . LEU A 1 163 ? -2.932 -7.384 -4.542 1.00 95.56 163 LEU A CA 1
ATOM 1247 C C . LEU A 1 163 ? -2.980 -8.872 -4.911 1.00 95.56 163 LEU A C 1
ATOM 1249 O O . LEU A 1 163 ? -1.974 -9.563 -4.791 1.00 95.56 163 LEU A O 1
ATOM 1253 N N . ILE A 1 164 ? -4.122 -9.381 -5.370 1.00 95.44 164 ILE A N 1
ATOM 1254 C CA . ILE A 1 164 ? -4.267 -10.780 -5.793 1.00 95.44 164 ILE A CA 1
ATOM 1255 C C . ILE A 1 164 ? -3.353 -11.075 -6.985 1.00 95.44 164 IL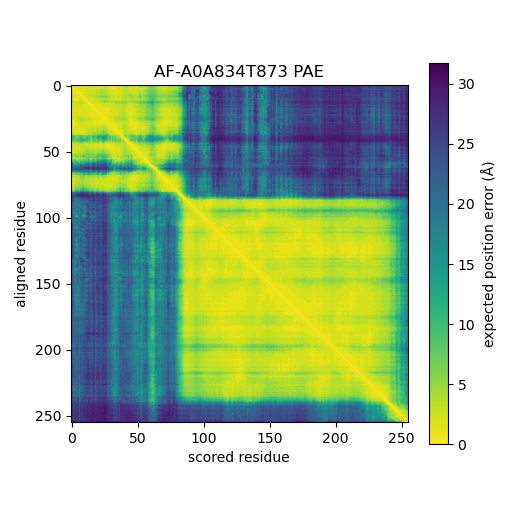E A C 1
ATOM 1257 O O . ILE A 1 164 ? -2.599 -12.045 -6.943 1.00 95.44 164 ILE A O 1
ATOM 1261 N N . SER A 1 165 ? -3.349 -10.202 -7.990 1.00 97.19 165 SER A N 1
ATOM 1262 C CA . SER A 1 165 ? -2.460 -10.308 -9.149 1.00 97.19 165 SER A CA 1
ATOM 1263 C C . SER A 1 165 ? -0.982 -10.261 -8.736 1.00 97.19 165 SER A C 1
ATOM 1265 O O . SER A 1 165 ? -0.174 -11.077 -9.176 1.00 97.19 165 SER A O 1
ATOM 1267 N N . ILE A 1 166 ? -0.614 -9.389 -7.790 1.00 98.31 166 ILE A N 1
ATOM 1268 C CA . ILE A 1 166 ? 0.742 -9.362 -7.221 1.00 98.31 166 ILE A CA 1
ATOM 1269 C C . ILE A 1 166 ? 1.064 -10.660 -6.461 1.00 98.31 166 ILE A C 1
ATOM 1271 O O . ILE A 1 166 ? 2.194 -11.145 -6.520 1.00 98.31 166 ILE A O 1
ATOM 1275 N N . ARG A 1 167 ? 0.104 -11.283 -5.766 1.00 97.38 167 ARG A N 1
ATOM 1276 C CA . ARG A 1 167 ? 0.335 -12.594 -5.138 1.00 97.38 167 ARG A CA 1
ATOM 1277 C C . ARG A 1 167 ? 0.651 -13.664 -6.178 1.00 97.38 167 ARG A C 1
ATOM 1279 O O . ARG A 1 167 ? 1.478 -14.535 -5.894 1.00 97.38 167 ARG A O 1
ATOM 1286 N N . GLU A 1 168 ? -0.007 -13.624 -7.331 1.00 97.44 168 GLU A N 1
ATOM 1287 C CA . GLU A 1 168 ? 0.266 -14.527 -8.450 1.00 97.44 168 GLU A CA 1
ATOM 1288 C C . GLU A 1 168 ? 1.664 -14.274 -9.027 1.00 97.44 168 GLU A C 1
ATOM 1290 O O . GLU A 1 168 ? 2.424 -15.228 -9.166 1.00 97.44 168 GLU A O 1
ATOM 1295 N N . GLU A 1 169 ? 2.063 -13.009 -9.213 1.00 98.50 169 GLU A N 1
ATOM 1296 C CA . GLU A 1 169 ? 3.438 -12.626 -9.588 1.00 98.50 169 GLU A CA 1
ATOM 1297 C C . GLU A 1 169 ? 4.478 -13.204 -8.603 1.00 98.50 169 GLU A C 1
ATOM 1299 O O . GLU A 1 169 ? 5.508 -13.741 -9.013 1.00 98.50 169 GLU A O 1
ATOM 1304 N N . ILE A 1 170 ? 4.197 -13.166 -7.293 1.00 98.38 170 ILE A N 1
ATOM 1305 C CA . ILE A 1 170 ? 5.044 -13.803 -6.270 1.00 98.38 170 ILE A CA 1
ATOM 1306 C C . ILE A 1 170 ? 5.065 -15.329 -6.459 1.00 98.38 170 ILE A C 1
ATOM 1308 O O . ILE A 1 170 ? 6.133 -15.936 -6.412 1.00 98.38 170 ILE A O 1
ATOM 1312 N N . ALA A 1 171 ? 3.913 -15.963 -6.702 1.00 97.81 171 ALA A N 1
ATOM 1313 C CA . ALA A 1 171 ? 3.814 -17.414 -6.895 1.00 97.81 171 ALA A CA 1
ATOM 1314 C C . ALA A 1 171 ? 4.577 -17.902 -8.141 1.00 97.81 171 ALA A C 1
ATOM 1316 O O . ALA A 1 171 ? 5.115 -19.014 -8.156 1.00 97.81 171 ALA A O 1
ATOM 1317 N N . GLU A 1 172 ? 4.646 -17.088 -9.194 1.00 98.19 172 GLU A N 1
ATOM 1318 C CA . GLU A 1 172 ? 5.461 -17.382 -10.374 1.00 98.19 172 GLU A CA 1
ATOM 1319 C C . GLU A 1 172 ? 6.952 -17.441 -10.038 1.00 98.19 172 GLU A C 1
ATOM 1321 O O . GLU A 1 172 ? 7.653 -18.313 -10.552 1.00 98.19 172 GLU A O 1
ATOM 1326 N N . ILE A 1 173 ? 7.426 -16.593 -9.124 1.00 98.38 173 ILE A N 1
ATOM 1327 C CA . ILE A 1 173 ? 8.802 -16.658 -8.619 1.00 98.38 173 ILE A CA 1
ATOM 1328 C C . ILE A 1 173 ? 8.987 -17.901 -7.737 1.00 98.38 173 ILE A C 1
ATOM 1330 O O . ILE A 1 173 ? 9.926 -18.663 -7.949 1.00 98.38 173 ILE A O 1
ATOM 1334 N N . GLU A 1 174 ? 8.064 -18.161 -6.800 1.00 97.81 174 GLU A N 1
ATOM 1335 C CA . GLU A 1 174 ? 8.116 -19.337 -5.906 1.00 97.81 174 GLU A CA 1
ATOM 1336 C C . GLU A 1 174 ? 8.153 -20.664 -6.687 1.00 97.81 174 GLU A C 1
ATOM 1338 O O . GLU A 1 174 ? 8.790 -21.628 -6.266 1.00 97.81 174 GLU A O 1
ATOM 1343 N N . SER A 1 175 ? 7.475 -20.719 -7.838 1.00 97.69 175 SER A N 1
ATOM 1344 C CA . SER A 1 175 ? 7.431 -21.894 -8.720 1.00 97.69 175 SER A CA 1
ATOM 1345 C C . SER A 1 175 ? 8.555 -21.946 -9.762 1.00 97.69 175 SER A C 1
ATOM 1347 O O . SER A 1 175 ? 8.619 -22.906 -10.532 1.00 97.69 175 SER A O 1
ATOM 1349 N N . GLY A 1 176 ? 9.435 -20.940 -9.805 1.00 97.00 176 GLY A N 1
ATOM 1350 C CA . GLY A 1 176 ? 10.542 -20.850 -10.760 1.00 97.00 176 GLY A CA 1
ATOM 1351 C C . GLY A 1 176 ? 10.132 -20.491 -12.194 1.00 97.00 176 GLY A C 1
ATOM 1352 O O . GLY A 1 176 ? 10.946 -20.625 -13.105 1.00 97.00 176 GLY A O 1
ATOM 1353 N N . LYS A 1 177 ? 8.890 -20.042 -12.420 1.00 97.69 177 LYS A N 1
ATOM 1354 C CA . LYS A 1 177 ? 8.435 -19.521 -13.723 1.00 97.69 177 LYS A CA 1
ATOM 1355 C C . LYS A 1 177 ? 9.018 -18.142 -14.027 1.00 97.69 177 LYS A C 1
ATOM 1357 O O . LYS A 1 177 ? 9.244 -17.826 -15.191 1.00 97.69 177 LYS A O 1
ATOM 1362 N N . ALA A 1 178 ? 9.257 -17.343 -12.990 1.00 97.44 178 ALA A N 1
ATOM 1363 C CA . ALA A 1 178 ? 9.922 -16.051 -13.076 1.00 97.44 178 ALA A CA 1
ATOM 1364 C C . ALA A 1 178 ? 11.252 -16.089 -12.311 1.00 97.44 178 ALA A C 1
ATOM 1366 O O . ALA A 1 178 ? 11.357 -16.707 -11.252 1.00 97.44 178 ALA A O 1
ATOM 1367 N N . ASP A 1 179 ? 12.272 -15.416 -12.847 1.00 97.69 179 ASP A N 1
ATOM 1368 C CA . ASP A 1 179 ? 13.576 -15.313 -12.192 1.00 97.69 179 ASP A CA 1
ATOM 1369 C C . ASP A 1 179 ? 13.471 -14.512 -10.884 1.00 97.69 179 ASP A C 1
ATOM 1371 O O . ASP A 1 179 ? 12.802 -13.482 -10.831 1.00 97.69 179 ASP A O 1
ATOM 1375 N N . ILE A 1 180 ? 14.155 -14.952 -9.827 1.00 97.19 180 ILE A N 1
ATOM 1376 C CA . ILE A 1 180 ? 14.076 -14.335 -8.492 1.00 97.19 180 ILE A CA 1
ATOM 1377 C C . ILE A 1 180 ? 14.683 -12.920 -8.431 1.00 97.19 180 ILE A C 1
ATOM 1379 O O . ILE A 1 180 ? 14.291 -12.104 -7.592 1.00 97.19 180 ILE A O 1
ATOM 1383 N N . HIS A 1 181 ? 15.608 -12.594 -9.335 1.00 96.69 181 HIS A N 1
ATOM 1384 C CA . HIS A 1 181 ? 16.317 -11.315 -9.376 1.00 96.69 181 HIS A CA 1
ATOM 1385 C C . HIS A 1 181 ? 15.870 -10.410 -10.534 1.00 96.69 181 HIS A C 1
ATOM 1387 O O . HIS A 1 181 ? 16.008 -9.192 -10.443 1.00 96.69 181 HIS A O 1
ATOM 1393 N N . ASN A 1 182 ? 15.305 -10.974 -11.600 1.00 97.06 182 ASN A N 1
ATOM 1394 C CA . ASN A 1 182 ? 14.880 -10.266 -12.802 1.00 97.06 182 ASN A CA 1
ATOM 1395 C C . ASN A 1 182 ? 13.431 -10.613 -13.168 1.00 97.06 182 ASN A C 1
ATOM 1397 O O . ASN A 1 182 ? 13.148 -11.349 -14.110 1.00 97.06 182 ASN A O 1
ATOM 1401 N N . ASN A 1 183 ? 12.499 -10.040 -12.415 1.00 98.31 183 ASN A N 1
ATOM 1402 C CA . ASN A 1 183 ? 11.058 -10.182 -12.609 1.00 98.31 183 ASN A CA 1
ATOM 1403 C C . ASN A 1 183 ? 10.369 -8.812 -12.551 1.00 98.31 183 ASN A C 1
ATOM 1405 O O . ASN A 1 183 ? 11.018 -7.767 -12.414 1.00 98.31 183 ASN A O 1
ATOM 1409 N N . VAL A 1 184 ? 9.048 -8.808 -12.715 1.00 98.44 184 VAL A N 1
ATOM 1410 C CA . VAL A 1 184 ? 8.271 -7.570 -12.792 1.00 98.44 184 VAL A CA 1
ATOM 1411 C C . VAL A 1 184 ? 8.205 -6.835 -11.445 1.00 98.44 184 VAL A C 1
ATOM 1413 O O . VAL A 1 184 ? 8.285 -5.610 -11.429 1.00 98.44 184 VAL A O 1
ATOM 1416 N N . LEU A 1 185 ? 8.189 -7.554 -10.316 1.00 98.44 185 LEU A N 1
ATOM 1417 C CA . LEU A 1 185 ? 8.211 -6.973 -8.965 1.00 98.44 185 LEU A CA 1
ATOM 1418 C C . LEU A 1 185 ? 9.544 -6.267 -8.680 1.00 98.44 185 LEU A C 1
ATOM 1420 O O . LEU A 1 185 ? 9.566 -5.117 -8.243 1.00 98.44 185 LEU A O 1
ATOM 1424 N N . LYS A 1 186 ? 10.669 -6.920 -8.999 1.00 97.69 186 LYS A N 1
ATOM 1425 C CA . LYS A 1 186 ? 12.019 -6.340 -8.871 1.00 97.69 186 LYS A CA 1
ATOM 1426 C C . LYS A 1 186 ? 12.278 -5.209 -9.863 1.00 97.69 186 LYS A C 1
ATOM 1428 O O . LYS A 1 186 ? 13.057 -4.306 -9.579 1.00 97.69 186 LYS A O 1
ATOM 1433 N N . GLY A 1 187 ? 11.623 -5.253 -11.021 1.00 96.94 187 GLY A N 1
ATOM 1434 C CA . GLY A 1 187 ? 11.715 -4.216 -12.043 1.00 96.94 187 GLY A CA 1
ATOM 1435 C C . GLY A 1 187 ? 10.878 -2.970 -11.774 1.00 96.94 187 GLY A C 1
ATOM 1436 O O . GLY A 1 187 ? 11.153 -1.947 -12.398 1.00 96.94 187 GLY A O 1
ATOM 1437 N N . ALA A 1 188 ? 9.889 -3.055 -10.882 1.00 97.75 188 ALA A N 1
ATOM 1438 C CA . ALA A 1 188 ? 8.983 -1.960 -10.575 1.00 97.75 188 ALA A CA 1
ATOM 1439 C C . ALA A 1 188 ? 9.668 -0.834 -9.769 1.00 97.75 188 ALA A C 1
ATOM 1441 O O . ALA A 1 188 ? 10.538 -1.112 -8.926 1.00 97.75 188 ALA A O 1
ATOM 1442 N N . PRO A 1 189 ? 9.239 0.429 -9.953 1.00 97.62 189 PRO A N 1
ATOM 1443 C CA . PRO A 1 189 ? 8.192 0.882 -10.878 1.00 97.62 189 PRO A CA 1
ATOM 1444 C C . PRO A 1 189 ? 8.669 1.029 -12.334 1.00 97.62 189 PRO A C 1
ATOM 1446 O O . PRO A 1 189 ? 9.867 1.154 -12.591 1.00 97.62 189 PRO A O 1
ATOM 1449 N N . HIS A 1 190 ? 7.730 1.077 -13.286 1.00 98.12 190 HIS A N 1
ATOM 1450 C CA . HIS A 1 190 ? 8.022 1.180 -14.722 1.00 98.12 190 HIS A CA 1
ATOM 1451 C C . HIS A 1 190 ? 7.629 2.554 -15.312 1.00 98.12 190 HIS A C 1
ATOM 1453 O O . HIS A 1 190 ? 6.537 2.701 -15.870 1.00 98.12 190 HIS A O 1
ATOM 1459 N N . PRO A 1 191 ? 8.502 3.579 -15.227 1.00 97.19 191 PRO A N 1
ATOM 1460 C CA . PRO A 1 191 ? 8.242 4.896 -15.811 1.00 97.19 191 PRO A CA 1
ATOM 1461 C C . PRO A 1 191 ? 8.318 4.877 -17.354 1.00 97.19 191 PRO A C 1
ATOM 1463 O O . PRO A 1 191 ? 8.940 3.977 -17.936 1.00 97.19 191 PRO A O 1
ATOM 1466 N N . PRO A 1 192 ? 7.776 5.901 -18.047 1.00 96.69 192 PRO A N 1
ATOM 1467 C CA . PRO A 1 192 ? 7.874 6.031 -19.503 1.00 96.69 192 PRO A CA 1
ATOM 1468 C C . PRO A 1 192 ? 9.307 5.947 -20.039 1.00 96.69 192 PRO A C 1
ATOM 1470 O O . PRO A 1 192 ? 9.530 5.315 -21.067 1.00 96.69 192 PRO A O 1
ATOM 1473 N N . SER A 1 193 ? 10.284 6.507 -19.317 1.00 94.88 193 SER A N 1
ATOM 1474 C CA . SER A 1 193 ? 11.705 6.461 -19.690 1.00 94.88 193 SER A CA 1
ATOM 1475 C C . SER A 1 193 ? 12.256 5.035 -19.811 1.00 94.88 193 SER A C 1
ATOM 1477 O O . SER A 1 193 ? 13.132 4.786 -20.633 1.00 94.88 193 SER A O 1
ATOM 1479 N N . VAL A 1 194 ? 11.719 4.084 -19.040 1.00 95.12 194 VAL A N 1
ATOM 1480 C CA . VAL A 1 194 ? 12.077 2.659 -19.124 1.00 95.12 194 VAL A CA 1
ATOM 1481 C C . VAL A 1 194 ? 11.264 1.954 -20.209 1.00 95.12 194 VAL A C 1
ATOM 1483 O O . VAL A 1 194 ? 11.794 1.137 -20.958 1.00 95.12 194 VAL A O 1
ATOM 1486 N N . LEU A 1 195 ? 9.969 2.255 -20.312 1.00 96.19 195 LEU A N 1
ATOM 1487 C CA . LEU A 1 195 ? 9.055 1.563 -21.227 1.00 96.19 195 LEU A CA 1
ATOM 1488 C C . LEU A 1 195 ? 9.265 1.933 -22.697 1.00 96.19 195 LEU A C 1
ATOM 1490 O O . LEU A 1 195 ? 9.082 1.083 -23.567 1.00 96.19 195 LEU A O 1
ATOM 1494 N N . MET A 1 196 ? 9.643 3.182 -22.967 1.00 95.44 196 MET A N 1
ATOM 1495 C CA . MET A 1 196 ? 9.840 3.726 -24.314 1.00 95.44 196 MET A CA 1
ATOM 1496 C C . MET A 1 196 ? 11.292 3.630 -24.799 1.00 95.44 196 MET A C 1
ATOM 1498 O O . MET A 1 196 ? 11.587 4.086 -25.898 1.00 95.44 196 MET A O 1
ATOM 1502 N N . GLY A 1 197 ? 12.200 3.049 -24.008 1.00 94.19 197 GLY A N 1
ATOM 1503 C CA . GLY A 1 197 ? 13.582 2.830 -24.436 1.00 94.19 197 GLY A CA 1
ATOM 1504 C C . GLY A 1 197 ? 13.667 1.849 -25.608 1.00 94.19 197 GLY A C 1
ATOM 1505 O O . GLY A 1 197 ? 12.884 0.900 -25.673 1.00 94.19 197 GLY A O 1
ATOM 1506 N N . ASP A 1 198 ? 14.631 2.048 -26.510 1.00 95.19 198 ASP A N 1
ATOM 1507 C CA . ASP A 1 198 ? 14.778 1.250 -27.738 1.00 95.19 198 ASP A CA 1
ATOM 1508 C C . ASP A 1 198 ? 14.941 -0.251 -27.445 1.00 95.19 198 ASP A C 1
ATOM 1510 O O . ASP A 1 198 ? 14.252 -1.099 -28.021 1.00 95.19 198 ASP A O 1
ATOM 1514 N N . ALA A 1 199 ? 15.817 -0.583 -26.493 1.00 94.31 199 ALA A N 1
ATOM 1515 C CA . ALA A 1 199 ? 16.086 -1.952 -26.069 1.00 94.31 199 ALA A CA 1
ATOM 1516 C C . ALA A 1 199 ? 15.176 -2.385 -24.908 1.00 94.31 199 ALA A C 1
ATOM 1518 O O . ALA A 1 199 ? 14.934 -1.629 -23.968 1.00 94.31 199 ALA A O 1
ATOM 1519 N N . TRP A 1 200 ? 14.722 -3.641 -24.940 1.00 96.50 200 TRP A N 1
ATOM 1520 C CA . TRP A 1 200 ? 13.978 -4.265 -23.846 1.00 96.50 200 TRP A CA 1
ATOM 1521 C C . TRP A 1 200 ? 14.612 -5.602 -23.469 1.00 96.50 200 TRP A C 1
ATOM 1523 O O . TRP A 1 200 ? 14.515 -6.580 -24.204 1.00 96.50 200 TRP A O 1
ATOM 1533 N N . THR A 1 201 ? 15.292 -5.626 -22.326 1.00 94.00 201 THR A N 1
ATOM 1534 C CA . THR A 1 201 ? 16.101 -6.763 -21.848 1.00 94.00 201 THR A CA 1
ATOM 1535 C C . THR A 1 201 ? 15.429 -7.543 -20.715 1.00 94.00 201 THR A C 1
ATOM 1537 O O . THR A 1 201 ? 16.017 -8.469 -20.158 1.00 94.00 201 THR A O 1
ATOM 1540 N N . LYS A 1 202 ? 14.200 -7.165 -20.347 1.00 96.31 202 LYS A N 1
ATOM 1541 C CA . LYS A 1 202 ? 13.434 -7.784 -19.261 1.00 96.31 202 LYS A CA 1
ATOM 1542 C C . LYS A 1 202 ? 12.697 -9.035 -19.772 1.00 96.31 202 LYS A C 1
ATOM 1544 O O . LYS A 1 202 ? 12.183 -9.002 -20.890 1.00 96.31 202 LYS A O 1
ATOM 1549 N N . PRO A 1 203 ? 12.579 -10.110 -18.969 1.00 96.88 203 PRO A N 1
ATOM 1550 C CA . PRO A 1 203 ? 11.976 -11.383 -19.388 1.00 96.88 203 PRO A CA 1
ATOM 1551 C C . PRO A 1 203 ? 10.436 -11.378 -19.389 1.00 96.88 203 PRO A C 1
ATOM 1553 O O . PRO A 1 203 ? 9.805 -12.423 -19.484 1.00 96.88 203 PRO A O 1
ATOM 1556 N N . TYR A 1 204 ? 9.821 -10.203 -19.282 1.00 98.00 204 TYR A N 1
ATOM 1557 C CA . TYR A 1 204 ? 8.379 -9.969 -19.303 1.00 98.00 204 TYR A CA 1
ATOM 1558 C C . TYR A 1 204 ? 8.072 -8.823 -20.261 1.00 98.00 204 TYR A C 1
ATOM 1560 O O . TYR A 1 204 ? 8.944 -8.007 -20.539 1.00 98.00 204 TYR A O 1
ATOM 1568 N N . SER A 1 205 ? 6.852 -8.729 -20.787 1.00 98.12 205 SER A N 1
ATOM 1569 C CA . SER A 1 205 ? 6.524 -7.712 -21.792 1.00 98.12 205 SER A CA 1
ATOM 1570 C C . SER A 1 205 ? 6.397 -6.301 -21.197 1.00 98.12 205 SER A C 1
ATOM 1572 O O . SER A 1 205 ? 6.038 -6.118 -20.032 1.00 98.12 205 SER A O 1
ATOM 1574 N N . ARG A 1 206 ? 6.626 -5.277 -22.032 1.00 97.94 206 ARG A N 1
ATOM 1575 C CA . ARG A 1 206 ? 6.323 -3.868 -21.701 1.00 97.94 206 ARG A CA 1
ATOM 1576 C C . ARG A 1 206 ? 4.856 -3.679 -21.327 1.00 97.94 206 ARG A C 1
ATOM 1578 O O . ARG A 1 206 ? 4.533 -2.909 -20.431 1.00 97.94 206 ARG A O 1
ATOM 1585 N N . GLU A 1 207 ? 3.977 -4.390 -22.026 1.00 97.31 207 GLU A N 1
ATOM 1586 C CA . GLU A 1 207 ? 2.541 -4.353 -21.784 1.00 97.31 207 GLU A CA 1
ATOM 1587 C C . GLU A 1 207 ? 2.194 -4.865 -20.387 1.00 97.31 207 GLU A C 1
ATOM 1589 O O . GLU A 1 207 ? 1.454 -4.199 -19.673 1.00 97.31 207 GLU A O 1
ATOM 1594 N N . TYR A 1 208 ? 2.786 -5.982 -19.966 1.00 97.69 208 TYR A N 1
ATOM 1595 C CA . TYR A 1 208 ? 2.572 -6.535 -18.632 1.00 97.69 208 TYR A CA 1
ATOM 1596 C C . TYR A 1 208 ? 3.167 -5.658 -17.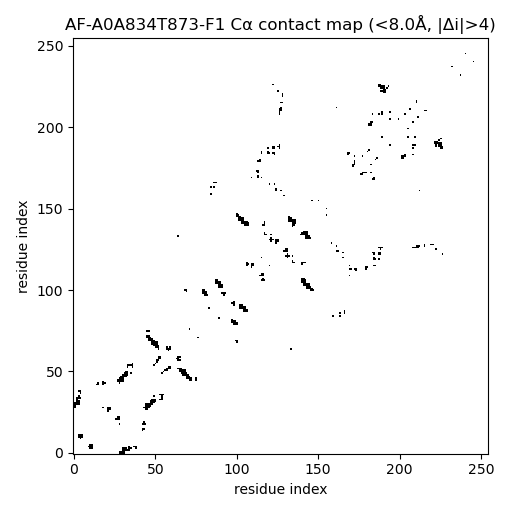520 1.00 97.69 208 TYR A C 1
ATOM 1598 O O . TYR A 1 208 ? 2.600 -5.528 -16.433 1.00 97.69 208 TYR A O 1
AT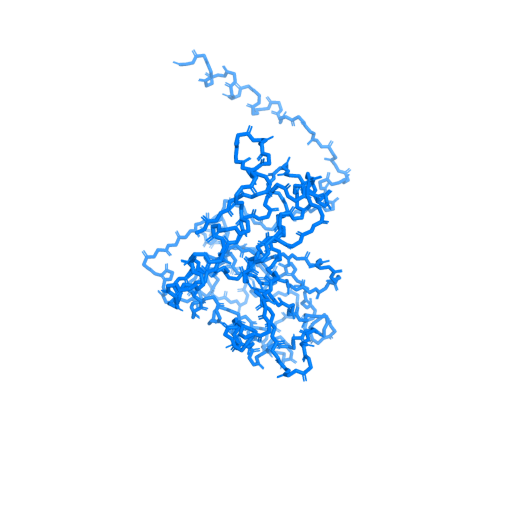OM 1606 N N . ALA A 1 209 ? 4.291 -4.996 -17.806 1.00 97.94 209 ALA A N 1
ATOM 1607 C CA . ALA A 1 209 ? 4.875 -4.010 -16.908 1.00 97.94 209 ALA A CA 1
ATOM 1608 C C . ALA A 1 209 ? 3.956 -2.787 -16.724 1.00 97.94 209 ALA A C 1
ATOM 1610 O O . ALA A 1 209 ? 3.675 -2.399 -15.592 1.00 97.94 209 ALA A O 1
ATOM 1611 N N . ALA A 1 210 ? 3.463 -2.205 -17.822 1.00 96.88 210 ALA A N 1
ATOM 1612 C CA . ALA A 1 210 ? 2.737 -0.935 -17.815 1.00 96.88 210 ALA A CA 1
ATOM 1613 C C . ALA A 1 210 ? 1.223 -1.059 -17.576 1.00 96.88 210 ALA A C 1
ATOM 1615 O O . ALA A 1 210 ? 0.618 -0.146 -17.013 1.00 96.88 210 ALA A O 1
ATOM 1616 N N . PHE A 1 211 ? 0.600 -2.154 -18.006 1.00 97.75 211 PHE A N 1
ATOM 1617 C CA . PHE A 1 211 ? -0.850 -2.356 -17.982 1.00 97.75 211 PHE A CA 1
ATOM 1618 C C . PHE A 1 211 ? -1.228 -3.749 -17.454 1.00 97.75 211 PHE A C 1
ATOM 1620 O O . PHE A 1 211 ? -1.909 -4.503 -18.154 1.00 97.75 211 PHE A O 1
ATOM 1627 N N . PRO A 1 212 ? -0.823 -4.108 -16.222 1.00 97.69 212 PRO A N 1
ATOM 1628 C CA . PRO A 1 212 ? -1.161 -5.409 -15.648 1.00 97.69 212 PRO A CA 1
ATOM 1629 C C . PRO A 1 212 ? -2.659 -5.599 -15.356 1.00 97.69 212 PRO A C 1
ATOM 1631 O O . PRO A 1 212 ? -3.101 -6.719 -15.134 1.00 97.69 212 PRO A O 1
ATOM 1634 N N . ALA A 1 213 ? -3.451 -4.525 -15.383 1.00 96.19 213 ALA A N 1
ATOM 1635 C CA . ALA A 1 213 ? -4.889 -4.555 -15.156 1.00 96.19 213 ALA A CA 1
ATOM 1636 C C . ALA A 1 213 ? -5.655 -3.769 -16.229 1.00 96.19 213 ALA A C 1
ATOM 1638 O O . ALA A 1 213 ? -5.162 -2.781 -16.781 1.00 96.19 213 ALA A O 1
ATOM 1639 N N . SER A 1 214 ? -6.889 -4.189 -16.516 1.00 96.38 214 SER A N 1
ATOM 1640 C CA . SER A 1 214 ? -7.702 -3.631 -17.605 1.00 96.38 214 SER A CA 1
ATOM 1641 C C . SER A 1 214 ? -8.091 -2.163 -17.389 1.00 96.38 214 SER A C 1
ATOM 1643 O O . SER A 1 214 ? -8.116 -1.396 -18.354 1.00 96.38 214 SER A O 1
ATOM 1645 N N . TRP A 1 215 ? -8.326 -1.733 -16.142 1.00 95.12 215 TRP A N 1
ATOM 1646 C CA . TRP A 1 215 ? -8.705 -0.347 -15.819 1.00 95.12 215 TRP A CA 1
ATOM 1647 C C . TRP A 1 215 ? -7.633 0.678 -16.212 1.00 95.12 215 TRP A C 1
ATOM 1649 O O . TRP A 1 215 ? -7.960 1.804 -16.591 1.00 95.12 215 TRP A O 1
ATOM 1659 N N . LEU A 1 216 ? -6.364 0.265 -16.243 1.00 96.12 216 LEU A N 1
ATOM 1660 C CA . LEU A 1 216 ? -5.232 1.112 -16.627 1.00 96.12 216 LEU A CA 1
ATOM 1661 C C . LEU A 1 216 ? -5.263 1.538 -18.097 1.00 96.12 216 LEU A C 1
ATOM 1663 O O . LEU A 1 216 ? -4.593 2.495 -18.474 1.00 96.12 216 LEU A O 1
ATOM 1667 N N . ARG A 1 217 ? -6.034 0.843 -18.942 1.00 94.19 217 ARG A N 1
ATOM 1668 C CA . ARG A 1 217 ? -6.244 1.243 -20.343 1.00 94.19 217 ARG A CA 1
ATOM 1669 C C . ARG A 1 217 ? -7.087 2.503 -20.469 1.00 94.19 217 ARG A C 1
ATOM 1671 O O . ARG A 1 217 ? -6.984 3.191 -21.477 1.00 94.19 217 ARG A O 1
ATOM 1678 N N . THR A 1 218 ? -7.921 2.776 -19.469 1.00 93.31 218 THR A N 1
ATOM 1679 C CA . THR A 1 218 ? -8.815 3.938 -19.466 1.00 93.31 218 THR A CA 1
ATOM 1680 C C . THR A 1 218 ? -8.127 5.143 -18.838 1.00 93.31 218 THR A C 1
ATOM 1682 O O . THR A 1 218 ? -8.181 6.237 -19.391 1.00 93.31 218 THR A O 1
ATOM 1685 N N . ALA A 1 219 ? -7.447 4.943 -17.707 1.00 91.62 219 ALA A N 1
ATOM 1686 C CA . ALA A 1 219 ? -6.706 5.988 -17.013 1.00 91.62 219 ALA A CA 1
ATOM 1687 C C . ALA A 1 219 ? -5.400 5.418 -16.448 1.00 91.62 219 ALA A C 1
ATOM 1689 O O . ALA A 1 219 ? -5.419 4.518 -15.608 1.00 91.62 219 ALA A O 1
ATOM 1690 N N . LYS A 1 220 ? -4.262 5.953 -16.907 1.00 94.31 220 LYS A N 1
ATOM 1691 C CA . LYS A 1 220 ? -2.927 5.565 -16.441 1.00 94.31 220 LYS A CA 1
ATOM 1692 C C . LYS A 1 220 ? -2.229 6.760 -15.809 1.00 94.31 220 LYS A C 1
ATOM 1694 O O . LYS A 1 220 ? -1.985 7.762 -16.477 1.00 94.31 220 LYS A O 1
ATOM 1699 N N . PHE A 1 221 ? -1.860 6.615 -14.542 1.00 94.81 221 PHE A N 1
ATOM 1700 C CA . PHE A 1 221 ? -0.901 7.503 -13.899 1.00 94.81 221 PHE A CA 1
ATOM 1701 C C . PHE A 1 221 ? 0.522 7.043 -14.240 1.00 94.81 221 PHE A C 1
ATOM 1703 O O . PHE A 1 221 ? 0.847 5.861 -14.098 1.00 94.81 221 PHE A O 1
ATOM 1710 N N . TRP A 1 222 ? 1.363 7.962 -14.715 1.00 93.38 222 TRP A N 1
ATOM 1711 C CA . TRP A 1 222 ? 2.745 7.669 -15.090 1.00 93.38 222 TRP A CA 1
ATOM 1712 C C . TRP A 1 222 ? 3.710 8.109 -14.000 1.00 93.38 222 TRP A C 1
ATOM 1714 O O . TRP A 1 222 ? 3.735 9.270 -13.601 1.00 93.38 222 TRP A O 1
ATOM 1724 N N . LEU A 1 223 ? 4.545 7.173 -13.562 1.00 92.44 223 LEU A N 1
ATOM 1725 C CA . LEU A 1 223 ? 5.626 7.446 -12.625 1.00 92.44 223 LEU A CA 1
ATOM 1726 C C . LEU A 1 223 ? 6.730 8.205 -13.358 1.00 92.44 223 LEU A C 1
ATOM 1728 O O . LEU A 1 223 ? 7.091 7.857 -14.482 1.00 92.44 223 LEU A O 1
ATOM 1732 N N . SER A 1 224 ? 7.251 9.256 -12.734 1.00 94.25 224 SER A N 1
ATOM 1733 C CA . SER A 1 224 ? 8.264 10.127 -13.337 1.00 94.25 224 SER A CA 1
ATOM 1734 C C . SER A 1 224 ? 9.666 9.519 -13.313 1.00 94.25 224 SER A C 1
ATOM 1736 O O . SER A 1 224 ? 10.504 9.868 -14.141 1.00 94.25 224 SER A O 1
ATOM 1738 N N . THR A 1 225 ? 9.927 8.598 -12.384 1.00 94.44 225 THR A N 1
ATOM 1739 C CA . THR A 1 225 ? 11.237 7.976 -12.190 1.00 94.44 225 THR A CA 1
ATOM 1740 C C . THR A 1 225 ? 11.118 6.491 -11.853 1.00 94.44 225 THR A C 1
ATOM 1742 O O . THR A 1 225 ? 10.037 5.987 -11.541 1.00 94.44 225 THR A O 1
ATOM 1745 N N . GLY A 1 226 ? 12.241 5.785 -11.974 1.00 93.69 226 GLY A N 1
ATOM 1746 C CA . GLY A 1 226 ? 12.374 4.388 -11.577 1.00 93.69 226 GLY A CA 1
ATOM 1747 C C . GLY A 1 226 ? 12.510 4.237 -10.063 1.00 93.69 226 GLY A C 1
ATOM 1748 O O . GLY A 1 226 ? 12.241 5.154 -9.287 1.00 93.69 226 GLY A O 1
ATOM 1749 N N . ARG A 1 227 ? 12.946 3.055 -9.624 1.00 94.12 227 ARG A N 1
ATOM 1750 C CA . ARG A 1 227 ? 13.195 2.807 -8.203 1.00 94.12 227 ARG A CA 1
ATOM 1751 C C . ARG A 1 227 ? 14.334 3.704 -7.711 1.00 94.12 227 ARG A C 1
ATOM 1753 O O . ARG A 1 227 ? 15.395 3.749 -8.327 1.00 94.12 227 ARG A O 1
ATOM 1760 N N . VAL A 1 228 ? 14.093 4.407 -6.609 1.00 93.62 228 VAL A N 1
ATOM 1761 C CA . VAL A 1 228 ? 15.084 5.279 -5.968 1.00 93.62 228 VAL A CA 1
ATOM 1762 C C . VAL A 1 228 ? 16.153 4.426 -5.287 1.00 93.62 228 VAL A C 1
ATOM 1764 O O . VAL A 1 228 ? 15.830 3.460 -4.598 1.00 93.62 228 VAL A O 1
ATOM 1767 N N . ASP A 1 229 ? 17.423 4.791 -5.468 1.00 91.44 229 ASP A N 1
ATOM 1768 C CA . ASP A 1 229 ? 18.540 4.187 -4.741 1.00 91.44 229 ASP A CA 1
ATOM 1769 C C . ASP A 1 229 ? 18.769 4.937 -3.423 1.00 91.44 229 ASP A C 1
ATOM 1771 O O . ASP A 1 229 ? 19.497 5.932 -3.354 1.00 91.44 229 ASP A O 1
ATOM 1775 N N . ASN A 1 230 ? 18.111 4.448 -2.371 1.00 89.38 230 ASN A N 1
ATOM 1776 C CA . ASN A 1 230 ? 18.192 5.039 -1.035 1.00 89.38 230 ASN A CA 1
ATOM 1777 C C . ASN A 1 230 ? 19.634 5.005 -0.492 1.00 89.38 230 ASN A C 1
ATOM 1779 O O . ASN A 1 230 ? 20.119 5.990 0.058 1.00 89.38 230 ASN A O 1
ATOM 1783 N N . VAL A 1 231 ? 20.357 3.896 -0.711 1.00 90.06 231 VAL A N 1
ATOM 1784 C CA . VAL A 1 231 ? 21.719 3.704 -0.185 1.00 90.06 231 VAL A CA 1
ATOM 1785 C C . VAL A 1 231 ? 22.707 4.648 -0.866 1.00 90.06 231 VAL A C 1
ATOM 1787 O O . VAL A 1 231 ? 23.612 5.170 -0.213 1.00 90.06 231 VAL A O 1
ATOM 1790 N N . TYR A 1 232 ? 22.559 4.874 -2.173 1.00 91.69 232 TYR A N 1
ATOM 1791 C CA . TYR A 1 232 ? 23.376 5.849 -2.888 1.00 91.69 232 TYR A CA 1
ATOM 1792 C C . TYR A 1 232 ? 23.135 7.270 -2.378 1.00 91.69 232 TYR A C 1
ATOM 1794 O O . TYR A 1 232 ? 24.116 7.978 -2.144 1.00 91.69 232 TYR A O 1
ATOM 1802 N N . GLY A 1 233 ? 21.873 7.669 -2.181 1.00 90.56 233 GLY A N 1
ATOM 1803 C CA . GLY A 1 233 ? 21.513 8.991 -1.657 1.00 90.56 233 GLY A CA 1
ATOM 1804 C C . GLY A 1 233 ? 22.136 9.263 -0.287 1.00 90.56 233 GLY A C 1
ATOM 1805 O O . GLY A 1 233 ? 22.759 10.305 -0.092 1.00 90.56 233 GLY A O 1
ATOM 1806 N N . ASP A 1 234 ? 22.080 8.279 0.613 1.00 89.00 234 ASP A N 1
ATOM 1807 C CA . ASP A 1 234 ? 22.699 8.370 1.940 1.00 89.00 234 ASP A CA 1
ATOM 1808 C C . ASP A 1 234 ? 24.235 8.451 1.870 1.00 89.00 234 ASP A C 1
ATOM 1810 O O . ASP A 1 234 ? 24.868 9.174 2.641 1.00 89.00 234 ASP A O 1
ATOM 1814 N N . ARG A 1 235 ? 24.863 7.720 0.934 1.00 90.06 235 ARG A N 1
ATOM 1815 C CA . ARG A 1 235 ? 26.327 7.726 0.736 1.00 90.06 235 ARG A CA 1
ATOM 1816 C C . ARG A 1 235 ? 26.844 8.973 0.014 1.00 90.06 235 ARG A C 1
ATOM 1818 O O . ARG A 1 235 ? 28.022 9.291 0.155 1.00 90.06 235 ARG A O 1
ATOM 1825 N N . ASN A 1 236 ? 25.997 9.655 -0.756 1.00 90.50 236 ASN A N 1
ATOM 1826 C CA . ASN A 1 236 ? 26.345 10.802 -1.602 1.00 90.50 236 ASN A CA 1
ATOM 1827 C C . ASN A 1 236 ? 25.402 11.976 -1.310 1.00 90.50 236 ASN A C 1
ATOM 1829 O O . ASN A 1 236 ? 24.712 12.476 -2.199 1.00 90.50 236 ASN A O 1
ATOM 1833 N N . LEU A 1 237 ? 25.359 12.388 -0.043 1.00 90.19 237 LEU A N 1
ATOM 1834 C CA . LEU A 1 237 ? 24.419 13.388 0.447 1.00 90.19 237 LEU A CA 1
ATOM 1835 C C . LEU A 1 237 ? 24.551 14.722 -0.310 1.00 90.19 237 LEU A C 1
ATOM 1837 O O . LEU A 1 237 ? 25.546 15.433 -0.175 1.00 90.19 237 LEU A O 1
ATOM 1841 N N . SER A 1 238 ? 23.503 15.082 -1.052 1.00 85.94 238 SER A N 1
ATOM 1842 C CA . SER A 1 238 ? 23.332 16.392 -1.682 1.00 85.94 238 SER A CA 1
ATOM 1843 C C . SER A 1 238 ? 21.957 16.937 -1.324 1.00 85.94 238 SER A C 1
ATOM 1845 O O . SER A 1 238 ? 20.938 16.387 -1.729 1.00 85.94 238 SER A O 1
ATOM 1847 N N . THR A 1 239 ? 21.928 18.018 -0.550 1.00 87.94 239 THR A N 1
ATOM 1848 C CA . THR A 1 239 ? 20.692 18.672 -0.082 1.00 87.94 239 THR A CA 1
ATOM 1849 C C . THR A 1 239 ? 20.430 20.006 -0.778 1.00 87.94 239 THR A C 1
ATOM 1851 O O . THR A 1 239 ? 19.468 20.698 -0.456 1.00 87.94 239 THR A O 1
ATOM 1854 N N . LEU A 1 240 ? 21.291 20.372 -1.729 1.00 83.50 240 LEU A N 1
ATOM 1855 C CA . LEU A 1 240 ? 21.152 21.546 -2.580 1.00 83.50 240 LEU A CA 1
ATOM 1856 C C . LEU A 1 240 ? 20.805 21.101 -3.997 1.00 83.50 240 LEU A C 1
ATOM 1858 O O . LEU A 1 240 ? 21.180 20.008 -4.432 1.00 83.50 240 LEU A O 1
ATOM 1862 N N . LEU A 1 241 ? 20.124 21.983 -4.724 1.00 75.00 241 LEU A N 1
ATOM 1863 C CA . LEU A 1 241 ? 19.907 21.804 -6.151 1.00 75.00 241 LEU A CA 1
ATOM 1864 C C . LEU A 1 241 ? 21.264 21.666 -6.868 1.00 75.00 241 LEU A C 1
ATOM 1866 O O . LEU A 1 241 ? 22.199 22.417 -6.561 1.00 75.00 241 LEU A O 1
ATOM 1870 N N . PRO A 1 242 ? 21.390 20.743 -7.838 1.00 76.75 242 PRO A N 1
ATOM 1871 C CA . PRO A 1 242 ? 22.525 20.716 -8.747 1.00 76.75 242 PRO A CA 1
ATOM 1872 C C . PRO A 1 242 ? 22.748 22.106 -9.345 1.00 76.75 242 PRO A C 1
ATOM 1874 O O . PRO A 1 242 ? 21.790 22.778 -9.727 1.00 76.75 242 PRO A O 1
ATOM 1877 N N . THR A 1 243 ? 24.004 22.538 -9.474 1.00 71.06 243 THR A N 1
ATOM 1878 C CA . THR A 1 243 ? 24.336 23.885 -9.976 1.00 71.06 243 THR A CA 1
ATOM 1879 C C . THR A 1 243 ? 23.683 24.184 -11.330 1.00 71.06 243 THR A C 1
ATOM 1881 O O . THR A 1 243 ? 23.306 25.321 -11.588 1.00 71.06 243 THR A O 1
ATOM 1884 N N . SER A 1 244 ? 23.482 23.166 -12.171 1.00 70.25 244 SER A N 1
ATOM 1885 C CA . SER A 1 244 ? 22.748 23.279 -13.435 1.00 70.25 244 SER A CA 1
ATOM 1886 C C . SER A 1 244 ? 21.266 23.630 -13.256 1.00 70.25 244 SER A C 1
ATOM 1888 O O . SER A 1 244 ? 20.771 24.479 -13.987 1.00 70.25 244 SER A O 1
ATOM 1890 N N . GLN A 1 245 ? 20.577 23.041 -12.274 1.00 63.88 245 GLN A N 1
ATOM 1891 C CA . GLN A 1 245 ? 19.163 23.324 -11.988 1.00 63.88 245 GLN A CA 1
ATOM 1892 C C . GLN A 1 245 ? 18.969 24.681 -11.308 1.00 63.88 245 GLN A C 1
ATOM 1894 O O . GLN A 1 245 ? 17.998 25.366 -11.600 1.00 63.88 245 GLN A O 1
ATOM 1899 N N . VAL A 1 246 ? 19.921 25.117 -10.474 1.00 66.31 246 VAL A N 1
ATOM 1900 C CA . VAL A 1 246 ? 19.905 26.473 -9.894 1.00 66.31 246 VAL A CA 1
ATOM 1901 C C . VAL A 1 246 ? 19.930 27.535 -10.996 1.00 66.31 246 VAL A C 1
ATOM 1903 O O . VAL A 1 246 ? 19.188 28.511 -10.937 1.00 66.31 246 VAL A O 1
ATOM 1906 N N . VAL A 1 247 ? 20.771 27.342 -12.018 1.00 65.94 247 VAL A N 1
ATOM 1907 C CA . VAL A 1 247 ? 20.869 28.260 -13.165 1.00 65.94 247 VAL A CA 1
ATOM 1908 C C . VAL A 1 247 ? 19.587 28.242 -14.005 1.00 65.94 247 VAL A C 1
ATOM 1910 O O . VAL A 1 247 ? 19.154 29.295 -14.466 1.00 65.94 247 VAL A O 1
ATOM 1913 N N . GLU A 1 248 ? 18.963 27.076 -14.172 1.00 65.06 248 GLU A N 1
ATOM 1914 C CA . GLU A 1 248 ? 17.706 26.910 -14.912 1.00 65.06 248 GLU A CA 1
ATOM 1915 C C . GLU A 1 248 ? 16.512 27.565 -14.191 1.00 65.06 248 GLU A C 1
ATOM 1917 O O . GLU A 1 248 ? 15.751 28.299 -14.819 1.00 65.06 248 GLU A O 1
ATOM 1922 N N . GLU A 1 249 ? 16.389 27.399 -12.868 1.00 64.62 249 GLU A N 1
ATOM 1923 C CA . GLU A 1 249 ? 15.363 28.075 -12.059 1.00 64.62 249 GLU A CA 1
ATOM 1924 C C . GLU A 1 249 ? 15.566 29.596 -12.010 1.00 64.62 249 GLU A C 1
ATOM 1926 O O . GLU A 1 249 ? 14.600 30.348 -12.121 1.00 64.62 249 GLU A O 1
ATOM 1931 N N . LEU A 1 250 ? 16.813 30.074 -11.906 1.00 63.41 250 LEU A N 1
ATOM 1932 C CA . LEU A 1 250 ? 17.132 31.508 -11.977 1.00 63.41 250 LEU A CA 1
ATOM 1933 C C . LEU A 1 250 ? 16.790 32.111 -13.348 1.00 63.41 250 LEU A C 1
ATOM 1935 O O . LEU A 1 250 ? 16.336 33.255 -13.427 1.00 63.41 250 LEU A O 1
ATOM 1939 N N . ALA A 1 251 ? 16.979 31.351 -14.428 1.00 63.09 251 ALA A N 1
ATOM 1940 C CA . ALA A 1 251 ? 16.594 31.770 -15.771 1.00 63.09 251 ALA A CA 1
ATOM 1941 C C . ALA A 1 251 ? 15.066 31.758 -15.956 1.00 63.09 251 ALA A C 1
ATOM 1943 O O . ALA A 1 251 ? 14.519 32.682 -16.550 1.00 63.09 251 ALA A O 1
ATOM 1944 N N . ALA A 1 252 ? 14.365 30.768 -15.395 1.00 63.41 252 ALA A N 1
ATOM 1945 C CA . ALA A 1 252 ? 12.904 30.689 -15.431 1.00 63.41 252 ALA A CA 1
ATOM 1946 C C . ALA A 1 252 ? 12.223 31.766 -14.567 1.00 63.41 252 ALA A C 1
ATOM 1948 O O . ALA A 1 252 ? 11.151 32.240 -14.920 1.00 63.41 252 ALA A O 1
ATOM 1949 N N . ALA A 1 253 ? 12.846 32.183 -13.462 1.00 63.84 253 ALA A N 1
ATOM 1950 C CA . ALA A 1 253 ? 12.335 33.245 -12.593 1.00 63.84 253 ALA A CA 1
ATOM 1951 C C . ALA A 1 253 ? 12.543 34.665 -13.156 1.00 63.84 253 ALA A C 1
ATOM 1953 O O . ALA A 1 253 ? 11.962 35.616 -12.634 1.00 63.84 253 ALA A O 1
ATOM 1954 N N . THR A 1 254 ? 13.391 34.827 -14.178 1.00 63.22 254 THR A N 1
ATOM 1955 C CA . THR A 1 254 ? 13.678 36.124 -14.820 1.00 63.22 254 THR A CA 1
ATOM 1956 C C . THR A 1 254 ? 13.017 36.302 -16.196 1.00 63.22 254 THR A C 1
ATOM 1958 O O . THR A 1 254 ? 13.190 37.363 -16.801 1.00 63.22 254 THR A O 1
ATOM 1961 N N . ALA A 1 255 ? 12.250 35.309 -16.664 1.00 47.84 255 ALA A N 1
ATOM 1962 C CA . ALA A 1 255 ? 11.422 35.347 -17.877 1.00 47.84 255 ALA A CA 1
ATOM 1963 C C . ALA A 1 255 ? 9.957 35.687 -17.554 1.00 47.84 255 ALA A C 1
ATOM 1965 O O . ALA A 1 255 ? 9.327 36.371 -18.393 1.00 47.84 255 ALA A O 1
#

Organism: NCBI:txid362788

Solvent-accessible surface area (backbone atoms only — not comparable to full-atom values): 15052 Å² total; per-residue (Å²): 116,47,51,55,45,31,95,85,75,41,78,67,90,57,49,57,57,53,43,46,56,39,46,79,71,73,48,82,41,41,32,46,28,66,40,36,69,82,41,92,76,82,68,74,55,42,32,31,38,32,33,33,32,65,54,64,71,34,66,72,74,103,68,52,75,77,47,63,62,68,52,64,40,79,89,53,57,86,74,43,57,78,82,80,64,90,86,49,54,65,72,66,61,48,98,84,72,39,45,54,76,46,47,38,40,52,40,58,68,37,40,78,59,30,65,42,52,47,64,33,56,28,32,33,34,39,40,71,63,36,80,51,59,48,66,40,46,99,47,76,43,16,38,30,47,63,74,63,90,86,56,50,70,70,56,54,50,51,54,49,51,48,52,50,52,50,50,48,58,46,48,34,26,55,71,64,77,32,52,70,79,61,35,69,45,71,57,27,29,68,11,60,80,64,67,72,40,94,73,81,91,64,90,62,54,65,58,58,55,56,45,71,46,78,68,42,78,80,60,71,72,78,49,92,54,60,68,80,61,63,68,57,46,71,74,58,75,72,93,64,75,55,73,70,54,52,53,49,52,55,52,62,75,72,109

Mean predicted aligned error: 12.67 Å

InterPro domains:
  IPR015421 Pyridoxal phosphate-dependent transferase, major domain [G3DSA:3.40.640.10] (1-87)
  IPR015422 Pyridoxal phosphate-dependent transferase, small domain [G3DSA:3.90.1150.10] (88-167)
  IPR015424 Pyridoxal phosphate-dependent transferase [SSF53383] (1-240)
  IPR020581 Glycine cleavage system P protein [PTHR11773] (86-243)
  IPR049316 Glycine dehydrogenase, C-terminal domain [PF21478] (83-190)

pLDDT: mean 82.98, std 14.8, range [45.03, 98.5]

Nearest PDB structures (foldseek):
  4lhd-assembly1_B  TM=6.713E-01  e=9.527E-29  Synechocystis sp. PCC 6803 substr. Kazusa
  4lhd-assembly1_A  TM=6.714E-01  e=1.304E-28  Synechocystis sp. PCC 6803 substr. Kazusa
  4lhc-assembly1_A  TM=6.713E-01  e=2.154E-28  Synechocystis sp. PCC 6803 substr. Kazusa
  4lhc-assembly1_B  TM=6.700E-01  e=1.900E-28  Synechocystis sp. PCC 6803 substr. Kazusa
  4lgl-assembly1_B  TM=6.558E-01  e=8.049E-28  Synechocystis sp. PCC 6803 substr. Kazusa

Foldseek 3Di:
DAEPVHPVPDHDPCLLVVLVVQVVVVHAFEYEQLVCLVPDDDSNHFKYWHFCCRNVVVPCPPHDDTDIDMDGPPVCVVVFDDDDLPLFDWDDAPPVRGDHQKTKTAQQVLCVQQVDALVLLQLQVVLLVDHFADACPPHHRIGMDGPDPVDDPVVVVSSSVSVVLVSVQSVCRSVVVAPSCQGLSNFGDDAPVNLVDPDDPGPDHSCCNNDVDPVCVVPPDGDPDGDDDPVVCVVPPDPDDDPVVVVVVVVVVVD

Radius of gyration: 23.21 Å; Cα contacts (8 Å, |Δi|>4): 335; chains: 1; bounding box: 61×58×57 Å